Protein AF-A0A1I6ZPS0-F1 (afdb_monomer_lite)

Sequence (249 aa):
MMTLYLTFEALQTGRLQWVQQLPVSRHAANRVPTKLGIRPGEKITVREAVPGMIVVSGNDAAVVVAEELAGSEKAFARIMTARAHDLGMRRTVFRNASGLPDRQQLTTAREMALLGIALMRDFPDEYRLFRRRAMKFRGRSRYGHYRLLSSYAGVDGIKTGHTNWSGFDLVTSAKLENRCIVGVVMGAKFFDLGSAPAFAAFCPDAGYGSANASASTEAAESQVQSLRGERRVPIRPQPRSRRIGIGRQ

Organism: NCBI:txid999627

Foldseek 3Di:
DLLLVVLLVCCVVVVADQADWFAQAPVLQPDDDFAPNDDHRGTDGNVRLLLSCQFRLHSSSQQSSQCSVQVGQQRSQVVSQVVLVVLVQPFAGGRGRRPPDDPPGDGDQVSVLSVLVCCCVVPVPSLQSNLDQWDDDPNDIDGGPPCCSPFWAQKRDDDWDDDPVWHIWDWTWGDDPPDIDTDIDIRDNDPPLGPPLVVCVVCVVTDGDDDCPPVSNVVSVVVVVVVVPDDDDDDDDDDDDDDDDDDDD

pLDDT: mean 81.27, std 21.93, range [31.2, 98.88]

Radius of gyration: 20.76 Å; chains: 1; bounding box: 49×72×47 Å

Structure (mmCIF, N/CA/C/O backbone):
data_AF-A0A1I6ZPS0-F1
#
_entry.id   AF-A0A1I6ZPS0-F1
#
loop_
_atom_site.group_PDB
_atom_site.id
_atom_site.type_symbol
_atom_site.label_atom_id
_atom_site.label_alt_id
_atom_site.label_comp_id
_atom_site.label_asym_id
_atom_site.label_entity_id
_atom_site.label_seq_id
_atom_site.pdbx_PDB_ins_code
_atom_site.Cartn_x
_atom_site.Cartn_y
_atom_site.Cartn_z
_atom_site.occupancy
_atom_site.B_iso_or_equiv
_atom_site.auth_seq_id
_atom_site.auth_comp_id
_atom_site.auth_asym_id
_atom_site.auth_atom_id
_atom_site.pdbx_PDB_model_num
ATOM 1 N N . MET A 1 1 ? 1.418 -1.676 -2.180 1.00 96.69 1 MET A N 1
ATOM 2 C CA . MET A 1 1 ? 0.588 -1.822 -3.399 1.00 96.69 1 MET A CA 1
ATOM 3 C C . MET A 1 1 ? -0.559 -2.798 -3.185 1.00 96.69 1 MET A C 1
ATOM 5 O O . MET A 1 1 ? -1.689 -2.357 -3.298 1.00 96.69 1 MET A O 1
ATOM 9 N N . MET A 1 2 ? -0.313 -4.062 -2.813 1.00 98.69 2 MET A N 1
ATOM 10 C CA . MET A 1 2 ? -1.391 -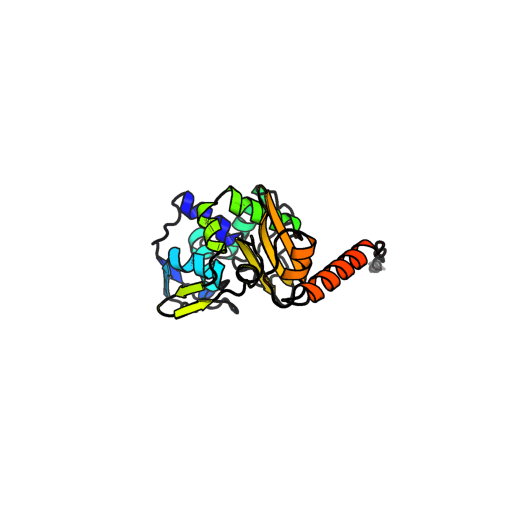5.060 -2.662 1.00 98.69 2 MET A CA 1
ATOM 11 C C . MET A 1 2 ? -2.461 -4.655 -1.632 1.00 98.69 2 MET A C 1
ATOM 13 O O . MET A 1 2 ? -3.647 -4.815 -1.883 1.00 98.69 2 MET A O 1
ATOM 17 N N . THR A 1 3 ? -2.071 -4.029 -0.519 1.00 98.75 3 THR A N 1
ATOM 18 C CA . THR A 1 3 ? -3.027 -3.476 0.459 1.00 98.75 3 THR A CA 1
ATOM 19 C C . THR A 1 3 ? -3.979 -2.463 -0.176 1.00 98.75 3 THR A C 1
ATOM 21 O O . THR A 1 3 ? -5.185 -2.556 0.017 1.00 98.75 3 THR A O 1
ATOM 24 N N . LEU A 1 4 ? -3.458 -1.543 -0.998 1.00 98.62 4 LEU A N 1
ATOM 25 C CA . LEU A 1 4 ? -4.272 -0.570 -1.734 1.00 98.62 4 LEU A CA 1
ATOM 26 C C . LEU A 1 4 ? -5.152 -1.251 -2.786 1.00 98.62 4 LEU A C 1
ATOM 28 O O . LEU A 1 4 ? -6.317 -0.899 -2.879 1.00 98.62 4 LEU A O 1
ATOM 32 N N . TYR A 1 5 ? -4.637 -2.259 -3.498 1.00 98.81 5 TYR A N 1
ATOM 33 C CA . TYR A 1 5 ? -5.424 -3.051 -4.450 1.00 98.81 5 TYR A CA 1
ATOM 34 C C . TYR A 1 5 ? -6.663 -3.659 -3.773 1.00 98.81 5 TYR A C 1
ATOM 36 O O . TYR A 1 5 ? -7.784 -3.439 -4.218 1.00 98.81 5 TYR A O 1
ATOM 44 N N . LEU A 1 6 ? -6.480 -4.354 -2.644 1.00 98.88 6 LEU A N 1
ATOM 45 C CA . LEU A 1 6 ? -7.593 -4.933 -1.881 1.00 98.88 6 LEU A CA 1
ATOM 46 C C . LEU A 1 6 ? -8.508 -3.867 -1.261 1.00 98.88 6 LEU A C 1
ATOM 48 O O . LEU A 1 6 ? -9.707 -4.091 -1.126 1.00 98.88 6 LEU A O 1
ATOM 52 N N . THR A 1 7 ? -7.963 -2.700 -0.903 1.00 98.81 7 THR A N 1
ATOM 53 C CA . THR A 1 7 ? -8.774 -1.571 -0.420 1.00 98.81 7 THR A CA 1
ATOM 54 C C . THR A 1 7 ? -9.694 -1.047 -1.520 1.00 98.81 7 THR A C 1
ATOM 56 O O . THR A 1 7 ? -10.870 -0.801 -1.267 1.00 98.81 7 THR A O 1
ATOM 59 N N . PHE A 1 8 ? -9.174 -0.882 -2.737 1.00 98.81 8 PHE A N 1
ATOM 60 C CA . PHE A 1 8 ? -9.945 -0.401 -3.883 1.00 98.81 8 PHE A CA 1
ATOM 61 C C . PHE A 1 8 ? -10.990 -1.423 -4.322 1.00 98.81 8 PHE A C 1
ATOM 63 O O . PHE A 1 8 ? -12.136 -1.052 -4.550 1.00 98.81 8 PHE A O 1
ATOM 70 N N . GLU A 1 9 ? -10.655 -2.714 -4.303 1.00 98.62 9 GLU A N 1
ATOM 71 C CA . GLU A 1 9 ? -11.632 -3.781 -4.528 1.00 98.62 9 GLU A CA 1
ATOM 72 C C . GLU A 1 9 ? -12.778 -3.735 -3.504 1.00 98.62 9 GLU A C 1
ATOM 74 O O . GLU A 1 9 ? -13.954 -3.842 -3.858 1.00 98.62 9 GLU A O 1
ATOM 79 N N . ALA A 1 10 ? -12.459 -3.537 -2.224 1.00 98.75 10 ALA A N 1
ATOM 80 C CA . ALA A 1 10 ? -13.468 -3.421 -1.177 1.00 98.75 10 ALA A CA 1
ATOM 81 C C . ALA A 1 10 ? -14.339 -2.161 -1.328 1.00 98.75 10 ALA A C 1
ATOM 83 O O . ALA A 1 10 ? -15.533 -2.218 -1.045 1.00 98.75 10 ALA A O 1
ATOM 84 N N . LEU A 1 11 ? -13.772 -1.046 -1.800 1.00 98.69 11 LEU A N 1
ATOM 85 C CA . LEU A 1 11 ? -14.523 0.174 -2.115 1.00 98.69 11 LEU A CA 1
ATOM 86 C C . LEU A 1 11 ? -15.461 -0.031 -3.312 1.00 98.69 11 LEU A C 1
ATOM 88 O O . LEU A 1 11 ? -16.635 0.322 -3.233 1.00 98.69 11 LEU A O 1
ATOM 92 N N . GLN A 1 12 ? -14.973 -0.645 -4.391 1.00 97.94 12 GLN A N 1
ATOM 93 C CA . GLN A 1 12 ? -15.754 -0.909 -5.602 1.00 97.94 12 GLN A CA 1
ATOM 94 C C . GLN A 1 12 ? -16.910 -1.887 -5.342 1.00 97.94 12 GLN A C 1
ATOM 96 O O . GLN A 1 12 ? -17.996 -1.732 -5.893 1.00 97.94 12 GLN A O 1
ATOM 101 N N . THR A 1 13 ? -16.693 -2.876 -4.472 1.00 97.69 13 THR A N 1
ATOM 102 C CA . THR A 1 13 ? -17.712 -3.868 -4.080 1.00 97.69 13 THR A CA 1
ATOM 103 C C . THR A 1 13 ? -18.612 -3.406 -2.928 1.00 97.69 13 THR A C 1
ATOM 105 O O . THR A 1 13 ? -19.473 -4.165 -2.488 1.00 97.69 13 THR A O 1
ATOM 108 N N . GLY A 1 14 ? -18.418 -2.188 -2.410 1.00 97.88 14 GLY A N 1
ATOM 109 C CA . GLY A 1 14 ? -19.218 -1.621 -1.320 1.00 97.88 14 GLY A CA 1
ATOM 110 C C . GLY A 1 14 ? -18.953 -2.212 0.071 1.00 97.88 14 GLY A C 1
ATOM 111 O O . GLY A 1 14 ? -19.647 -1.853 1.020 1.00 97.88 14 GLY A O 1
ATOM 112 N N . ARG A 1 15 ? -17.947 -3.086 0.227 1.00 98.12 15 ARG A N 1
ATOM 113 C CA . ARG A 1 15 ? -17.512 -3.619 1.535 1.00 98.12 15 ARG A CA 1
ATOM 114 C C . ARG A 1 15 ? -16.809 -2.570 2.396 1.00 98.12 15 ARG A C 1
ATOM 116 O O . ARG A 1 15 ? -16.781 -2.704 3.613 1.00 98.12 15 ARG A O 1
ATOM 123 N N . LEU A 1 16 ? -16.230 -1.551 1.762 1.00 98.38 16 LEU A N 1
ATOM 124 C CA . LEU A 1 16 ? -15.744 -0.341 2.413 1.00 98.38 16 LEU A CA 1
ATOM 125 C C . LEU A 1 16 ? -16.421 0.883 1.814 1.00 98.38 16 LEU A C 1
ATOM 127 O O . LEU A 1 16 ? -16.747 0.919 0.629 1.00 98.38 16 LEU A O 1
ATOM 131 N N . GLN A 1 17 ? -16.542 1.930 2.623 1.00 98.56 17 GLN A N 1
ATOM 132 C CA . GLN A 1 17 ? -16.959 3.249 2.158 1.00 98.56 17 GLN A CA 1
ATOM 133 C C . GLN A 1 17 ? -15.898 4.295 2.481 1.00 98.56 17 GLN A C 1
ATOM 135 O O . GLN A 1 17 ? -15.290 4.281 3.547 1.00 98.56 17 GLN A O 1
ATOM 140 N N . TRP A 1 18 ? -15.722 5.279 1.598 1.00 98.44 18 TRP A N 1
ATOM 141 C CA . TRP A 1 18 ? -14.740 6.352 1.793 1.00 98.44 18 TRP A CA 1
ATOM 142 C C . TRP A 1 18 ? -14.884 7.094 3.133 1.00 98.44 18 TRP A C 1
ATOM 144 O O . TRP A 1 18 ? -13.886 7.524 3.709 1.00 98.44 18 TRP A O 1
ATOM 154 N N . VAL A 1 19 ? -16.116 7.267 3.617 1.00 98.38 19 VAL A N 1
ATOM 155 C CA . VAL A 1 19 ? -16.431 7.986 4.867 1.00 98.38 19 VAL A CA 1
ATOM 156 C C . VAL A 1 19 ? -16.433 7.088 6.106 1.00 98.38 19 VAL A C 1
ATOM 158 O O . VAL A 1 19 ? -16.514 7.599 7.221 1.00 98.38 19 VAL A O 1
ATOM 161 N N . GLN A 1 20 ? -16.325 5.769 5.928 1.00 98.50 20 GLN A N 1
ATOM 162 C CA . GLN A 1 20 ? -16.325 4.806 7.023 1.00 98.50 20 GLN A CA 1
ATOM 163 C C . GLN A 1 20 ? -15.152 5.076 7.961 1.00 98.50 20 GLN A C 1
ATOM 165 O O . GLN A 1 20 ? -14.016 5.249 7.513 1.00 98.50 20 GLN A O 1
ATOM 170 N N . GLN A 1 21 ? -15.446 5.123 9.259 1.00 98.38 21 GLN A N 1
ATOM 171 C CA . GLN A 1 21 ? -14.460 5.339 10.308 1.00 98.38 21 GLN A CA 1
ATOM 172 C C . GLN A 1 21 ? -13.940 4.002 10.828 1.00 98.38 21 GLN A C 1
ATOM 174 O O . GLN A 1 21 ? -14.699 3.223 11.401 1.00 98.38 21 GLN A O 1
ATOM 179 N N . LEU A 1 22 ? -12.641 3.778 10.672 1.00 98.56 22 LEU A N 1
ATOM 180 C CA . LEU A 1 22 ? -11.957 2.554 11.059 1.00 98.56 22 LEU A CA 1
ATOM 181 C C . LEU A 1 22 ? -11.297 2.730 12.433 1.00 98.56 22 LEU A C 1
ATOM 183 O O . LEU A 1 22 ? -10.561 3.711 12.615 1.00 98.56 22 LEU A O 1
ATOM 187 N N . PRO A 1 23 ? -11.544 1.836 13.405 1.00 98.19 23 PRO A N 1
ATOM 188 C CA . PRO A 1 23 ? -10.913 1.908 14.716 1.00 98.19 23 PRO A CA 1
ATOM 189 C C . PRO A 1 23 ? -9.417 1.593 14.623 1.00 98.19 23 PRO A C 1
ATOM 191 O O . PRO A 1 23 ? -8.999 0.665 13.936 1.00 98.19 23 PRO A O 1
ATOM 194 N N . VAL A 1 24 ? -8.595 2.348 15.352 1.00 98.50 24 VAL A N 1
ATOM 195 C CA . VAL A 1 24 ? -7.147 2.124 15.394 1.00 98.50 24 VAL A CA 1
ATOM 196 C C . VAL A 1 24 ? -6.781 1.261 16.592 1.00 98.50 24 VAL A C 1
ATOM 198 O O . VAL A 1 24 ? -6.920 1.670 17.749 1.00 98.50 24 VAL A O 1
ATOM 201 N N . SER A 1 25 ? -6.275 0.061 16.320 1.00 98.50 25 SER A N 1
ATOM 202 C CA . SER A 1 25 ? -5.775 -0.846 17.350 1.00 98.50 25 SER A CA 1
ATOM 203 C C . SER A 1 25 ? -4.413 -0.398 17.904 1.00 98.50 25 SER A C 1
ATOM 205 O O . SER A 1 25 ? -3.672 0.382 17.294 1.00 98.50 25 SER A O 1
ATOM 207 N N . ARG A 1 26 ? -4.027 -0.944 19.069 1.00 97.88 26 ARG A N 1
ATOM 208 C CA . ARG A 1 26 ? -2.653 -0.788 19.589 1.00 97.88 26 ARG A CA 1
ATOM 209 C C . ARG A 1 26 ? -1.619 -1.371 18.628 1.00 97.88 26 ARG A C 1
ATOM 211 O O . ARG A 1 26 ? -0.528 -0.823 18.498 1.00 97.88 26 ARG A O 1
ATOM 218 N N . HIS A 1 27 ? -1.969 -2.471 17.966 1.00 97.88 27 HIS A N 1
ATOM 219 C CA . HIS A 1 27 ? -1.113 -3.145 16.999 1.00 97.88 27 HIS A CA 1
ATOM 220 C C . HIS A 1 27 ? -0.785 -2.229 15.822 1.00 97.88 27 HIS A C 1
ATOM 222 O O . HIS A 1 27 ? 0.393 -1.994 15.555 1.00 97.88 27 HIS A O 1
ATOM 228 N N . ALA A 1 28 ? -1.802 -1.625 15.203 1.00 97.94 28 ALA A N 1
ATOM 229 C CA . ALA A 1 28 ? -1.638 -0.688 14.097 1.00 97.94 28 ALA A CA 1
ATOM 230 C C . ALA A 1 28 ? -0.808 0.547 14.483 1.00 97.94 28 ALA A C 1
ATOM 232 O O . ALA A 1 28 ? 0.162 0.883 13.803 1.00 97.94 28 ALA A O 1
ATOM 233 N N . ALA A 1 29 ? -1.121 1.192 15.612 1.00 97.38 29 ALA A N 1
ATOM 234 C CA . ALA A 1 29 ? -0.431 2.409 16.058 1.00 97.38 29 ALA A CA 1
ATOM 235 C C . ALA A 1 29 ? 1.084 2.218 16.315 1.00 97.38 29 ALA A C 1
ATOM 237 O O . ALA A 1 29 ? 1.878 3.169 16.222 1.00 97.38 29 ALA A O 1
ATOM 238 N N . ASN A 1 30 ? 1.494 0.981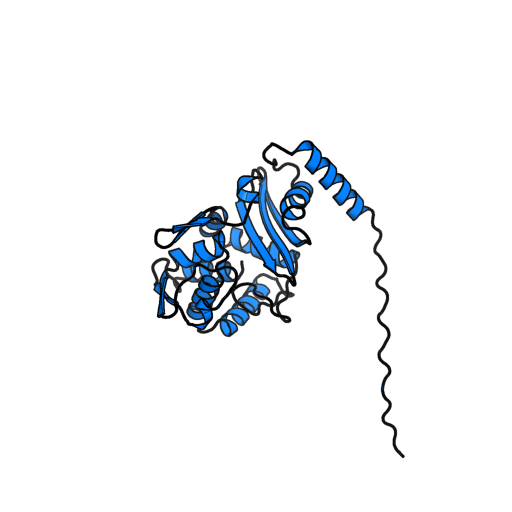 16.617 1.00 95.94 30 ASN A N 1
ATOM 239 C CA . ASN A 1 30 ? 2.878 0.599 16.899 1.00 95.94 30 ASN A CA 1
ATOM 240 C C . ASN A 1 30 ? 3.696 0.250 15.642 1.00 95.94 30 ASN A C 1
ATOM 242 O O . ASN A 1 30 ? 4.876 -0.088 15.748 1.00 95.94 30 ASN A O 1
ATOM 246 N N . ARG A 1 31 ? 3.119 0.351 14.439 1.00 94.88 31 ARG A N 1
ATOM 247 C CA . ARG A 1 31 ? 3.811 0.047 13.179 1.00 94.88 31 ARG A CA 1
ATOM 248 C C . ARG A 1 31 ? 4.683 1.219 12.724 1.00 94.88 31 ARG A C 1
ATOM 250 O O . ARG A 1 31 ? 4.226 2.170 12.099 1.00 94.88 31 ARG A O 1
ATOM 257 N N . VAL A 1 32 ? 5.963 1.143 13.071 1.00 89.94 32 VAL A N 1
ATOM 258 C CA . VAL A 1 32 ? 7.050 2.073 12.700 1.00 89.94 32 VAL A CA 1
ATOM 259 C C . VAL A 1 32 ? 7.802 1.562 11.458 1.00 89.94 32 VAL A C 1
ATOM 261 O O . VAL A 1 32 ? 7.643 0.386 11.140 1.00 89.94 32 VAL A O 1
ATOM 264 N N . PRO A 1 33 ? 8.606 2.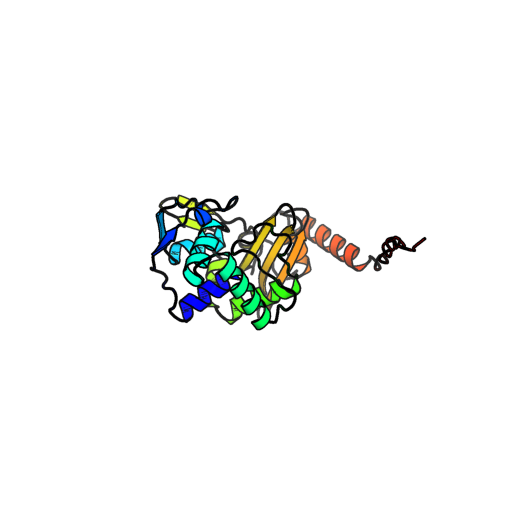369 10.732 1.00 88.88 33 PRO A N 1
ATOM 265 C CA . PRO A 1 33 ? 8.951 3.776 10.979 1.00 88.88 33 PRO A CA 1
ATOM 266 C C . PRO A 1 33 ? 8.025 4.803 10.313 1.00 88.88 33 PRO A C 1
ATOM 268 O O . PRO A 1 33 ? 7.810 5.869 10.886 1.00 88.88 33 PRO A O 1
ATOM 271 N N . THR A 1 34 ? 7.448 4.512 9.145 1.00 90.62 34 THR A N 1
ATOM 272 C CA . THR A 1 34 ? 6.590 5.458 8.415 1.00 90.62 34 THR A CA 1
ATOM 273 C C . THR A 1 34 ? 5.137 5.308 8.847 1.00 90.62 34 THR A C 1
ATOM 275 O O . THR A 1 34 ? 4.552 4.239 8.700 1.00 90.62 34 THR A O 1
ATOM 278 N N . LYS A 1 35 ? 4.539 6.367 9.402 1.00 92.56 35 LYS A N 1
ATOM 279 C CA . LYS A 1 35 ? 3.171 6.331 9.940 1.00 92.56 35 LYS A CA 1
ATOM 280 C C . LYS A 1 35 ? 2.495 7.703 9.942 1.00 92.56 35 LYS A C 1
ATOM 282 O O . LYS A 1 35 ? 3.175 8.730 9.914 1.00 92.56 35 LYS A O 1
ATOM 287 N N . LEU A 1 36 ? 1.163 7.729 10.002 1.00 94.50 36 LEU A N 1
ATOM 288 C CA . LEU A 1 36 ? 0.379 8.956 10.193 1.00 94.50 36 LEU A CA 1
ATOM 289 C C . LEU A 1 36 ? 0.424 9.457 11.646 1.00 94.50 36 LEU A C 1
ATOM 291 O O . LEU A 1 36 ? 0.294 10.663 11.882 1.00 94.50 36 LEU A O 1
ATOM 295 N N . GLY A 1 37 ? 0.672 8.550 12.597 1.00 94.56 37 GLY A N 1
ATOM 296 C CA . GLY A 1 37 ? 0.784 8.849 14.025 1.00 94.56 37 GLY A CA 1
ATOM 297 C C . GLY A 1 37 ? -0.563 8.826 14.745 1.00 94.56 37 GLY A C 1
ATOM 298 O O . GLY A 1 37 ? -0.773 9.617 15.662 1.00 94.56 37 GLY A O 1
ATOM 299 N N . ILE A 1 38 ? -1.471 7.954 14.304 1.00 94.88 38 ILE A N 1
ATOM 300 C CA . ILE A 1 38 ? -2.818 7.812 14.867 1.00 94.88 38 ILE A CA 1
ATOM 301 C C . ILE A 1 38 ? -2.724 7.042 16.189 1.00 94.88 38 ILE A C 1
ATOM 303 O O . ILE A 1 38 ? -1.981 6.059 16.282 1.00 94.88 38 ILE A O 1
ATOM 307 N N . ARG A 1 39 ? -3.432 7.490 17.229 1.00 96.19 39 ARG A N 1
ATOM 308 C CA . ARG A 1 39 ? -3.342 6.866 18.559 1.00 96.19 39 ARG A CA 1
ATOM 309 C C . ARG A 1 39 ? -4.292 5.668 18.676 1.00 96.19 39 ARG A C 1
ATOM 311 O O . ARG A 1 39 ? -5.352 5.679 18.052 1.00 96.19 39 ARG A O 1
ATOM 318 N N . PRO A 1 40 ? -3.966 4.656 19.501 1.00 97.25 40 PRO A N 1
ATOM 319 C CA . PRO A 1 40 ? -4.904 3.579 19.803 1.00 97.25 40 PRO A CA 1
ATOM 320 C C . PRO A 1 40 ? -6.232 4.125 20.342 1.00 97.25 40 PRO A C 1
ATOM 322 O O . PRO A 1 40 ? -6.228 5.031 21.174 1.00 97.25 40 PRO A O 1
ATOM 325 N N . GLY A 1 41 ? -7.352 3.564 19.888 1.00 96.00 41 GLY A N 1
ATOM 326 C CA . GLY A 1 41 ? -8.704 3.987 20.273 1.00 96.00 41 GLY A CA 1
ATOM 327 C C . GLY A 1 41 ? -9.253 5.175 19.476 1.00 96.00 41 GLY A C 1
ATOM 328 O O . GLY A 1 41 ? -10.459 5.411 19.498 1.00 96.00 41 GLY A O 1
ATOM 329 N N . GLU A 1 42 ? -8.414 5.893 18.725 1.00 97.50 42 GLU A N 1
ATOM 330 C CA . GLU A 1 42 ? -8.902 6.852 17.736 1.00 97.50 42 GLU A CA 1
ATOM 331 C C . GLU A 1 42 ? -9.494 6.130 16.519 1.00 97.50 42 GLU A C 1
ATOM 333 O O . GLU A 1 42 ? -9.358 4.916 16.348 1.00 97.50 42 GLU A O 1
ATOM 338 N N . LYS A 1 43 ? -10.130 6.906 15.640 1.00 98.06 43 LYS A N 1
ATOM 339 C CA . LYS A 1 43 ? -10.608 6.435 14.343 1.00 98.06 43 LYS A CA 1
ATOM 340 C C . LYS A 1 43 ? -9.960 7.211 13.203 1.00 98.06 43 LYS A C 1
ATOM 342 O O . LYS A 1 43 ? -9.627 8.391 13.351 1.00 98.06 43 LYS A O 1
ATOM 347 N N . ILE A 1 44 ? -9.813 6.553 12.063 1.00 98.25 44 ILE A N 1
ATOM 348 C CA . ILE A 1 44 ? -9.395 7.161 10.798 1.00 98.25 44 ILE A CA 1
ATOM 349 C C . ILE A 1 44 ? -10.386 6.778 9.706 1.00 98.25 44 ILE A C 1
ATOM 351 O O . ILE A 1 44 ? -10.847 5.642 9.655 1.00 98.25 44 ILE A O 1
ATOM 355 N N . THR A 1 45 ? -10.738 7.711 8.829 1.00 98.56 45 THR A N 1
ATOM 356 C CA . THR A 1 45 ? -11.601 7.390 7.686 1.00 98.56 45 THR A CA 1
ATOM 357 C C . THR A 1 45 ? -10.827 6.678 6.578 1.00 98.56 45 THR A C 1
ATOM 359 O O . THR A 1 45 ? -9.629 6.911 6.404 1.00 98.56 45 THR A O 1
ATOM 362 N N . VAL A 1 46 ? -11.498 5.875 5.746 1.00 98.62 46 VAL A N 1
ATOM 363 C CA . VAL A 1 46 ? -10.862 5.287 4.546 1.00 98.62 46 VAL A CA 1
ATOM 364 C C . VAL A 1 46 ? -10.279 6.383 3.634 1.00 98.62 46 VAL A C 1
ATOM 366 O O . VAL A 1 46 ? -9.177 6.241 3.096 1.00 98.62 46 VAL A O 1
ATOM 369 N N . ARG A 1 47 ? -10.966 7.531 3.534 1.00 98.00 47 ARG A N 1
ATOM 370 C CA . ARG A 1 47 ? -10.528 8.734 2.801 1.00 98.00 47 ARG A CA 1
ATOM 371 C C . ARG A 1 47 ? -9.241 9.361 3.341 1.00 98.00 47 ARG A C 1
ATOM 373 O O . ARG A 1 47 ? -8.530 10.008 2.574 1.00 98.00 47 ARG A O 1
ATOM 380 N N . GLU A 1 48 ? -8.920 9.171 4.616 1.00 98.00 48 GLU A N 1
ATOM 381 C CA . GLU A 1 48 ? -7.636 9.568 5.204 1.00 98.00 48 GLU A CA 1
ATOM 382 C C . GLU A 1 48 ? -6.583 8.457 5.073 1.00 98.00 48 GLU A C 1
ATOM 384 O O . GLU A 1 48 ? -5.425 8.740 4.754 1.00 98.00 48 GLU A O 1
ATOM 389 N N . ALA A 1 49 ? -6.981 7.197 5.273 1.00 98.31 49 ALA A N 1
ATOM 390 C CA . ALA A 1 49 ? -6.085 6.044 5.265 1.00 98.31 49 ALA A CA 1
ATOM 391 C C . ALA A 1 49 ? -5.453 5.797 3.885 1.00 98.31 49 ALA A C 1
ATOM 393 O O . ALA A 1 49 ? -4.242 5.595 3.793 1.00 98.31 49 ALA A O 1
ATOM 394 N N . VAL A 1 50 ? -6.239 5.868 2.804 1.00 98.38 50 VAL A N 1
ATOM 395 C CA . VAL A 1 50 ? -5.750 5.621 1.436 1.00 98.38 50 VAL A CA 1
ATOM 396 C C . VAL A 1 50 ? -4.654 6.617 1.027 1.00 98.38 50 VAL A C 1
ATOM 398 O O . VAL A 1 50 ? -3.553 6.170 0.693 1.00 98.38 50 VAL A O 1
ATOM 401 N N . PRO A 1 51 ? -4.856 7.951 1.096 1.00 96.75 51 PRO A N 1
ATOM 402 C CA . PRO A 1 51 ? -3.771 8.891 0.838 1.00 96.75 51 PRO A CA 1
ATOM 403 C C . PRO A 1 51 ? -2.604 8.734 1.820 1.00 96.75 51 PRO A C 1
ATOM 405 O O . PRO A 1 51 ? -1.464 8.940 1.418 1.00 96.75 51 PRO A O 1
ATOM 408 N N . GLY A 1 52 ? -2.852 8.321 3.068 1.00 97.12 52 GLY A N 1
ATOM 409 C CA . GLY A 1 52 ? -1.798 8.003 4.037 1.00 97.12 52 GLY A CA 1
ATOM 410 C C . GLY A 1 52 ? -0.873 6.876 3.578 1.00 97.12 52 GLY A C 1
ATOM 411 O O . GLY A 1 52 ? 0.351 7.012 3.613 1.00 97.12 52 GLY A O 1
ATOM 412 N N . MET A 1 53 ? -1.445 5.780 3.081 1.00 97.44 53 MET A N 1
ATOM 413 C CA . MET A 1 53 ? -0.682 4.668 2.506 1.00 97.44 53 MET A CA 1
ATOM 414 C C . MET A 1 53 ? 0.047 5.064 1.214 1.00 97.44 53 MET A C 1
ATOM 416 O O . MET A 1 53 ? 1.157 4.594 0.963 1.00 97.44 53 MET A O 1
ATOM 420 N N . ILE A 1 54 ? -0.552 5.931 0.395 1.00 95.81 54 ILE A N 1
ATOM 421 C CA . ILE A 1 54 ? 0.034 6.367 -0.879 1.00 95.81 54 ILE A CA 1
ATOM 422 C C . ILE A 1 54 ? 1.187 7.349 -0.655 1.00 95.81 54 ILE A C 1
ATOM 424 O O . ILE A 1 54 ? 2.309 7.093 -1.090 1.00 95.81 54 ILE A O 1
ATOM 428 N N . VAL A 1 55 ? 0.917 8.461 0.031 1.00 93.81 55 VAL A N 1
ATOM 429 C CA . VAL A 1 55 ? 1.824 9.611 0.121 1.00 93.81 55 VAL A CA 1
ATOM 430 C C . VAL A 1 55 ? 2.959 9.320 1.092 1.00 93.81 55 VAL A C 1
ATOM 432 O O . VAL A 1 55 ? 4.124 9.385 0.711 1.00 93.81 55 VAL A O 1
ATOM 435 N N . VAL A 1 56 ? 2.638 8.964 2.338 1.00 92.38 56 VAL A N 1
ATOM 436 C CA . VAL A 1 56 ? 3.651 8.783 3.395 1.00 92.38 56 VAL A CA 1
ATOM 437 C C . VAL A 1 56 ? 4.002 7.327 3.666 1.00 92.38 56 VAL A C 1
ATOM 439 O O . VAL A 1 56 ? 4.817 7.056 4.541 1.00 92.38 56 VAL A O 1
ATOM 442 N N . SER A 1 57 ? 3.414 6.376 2.932 1.00 94.50 57 SER A N 1
ATOM 443 C CA . SER A 1 57 ? 3.612 4.945 3.190 1.00 94.50 57 SER A CA 1
ATOM 444 C C . SER A 1 57 ? 3.252 4.562 4.631 1.00 94.50 57 SER A C 1
ATOM 446 O O . SER A 1 57 ? 3.998 3.841 5.289 1.00 94.50 57 SER A O 1
ATOM 448 N N . GLY A 1 58 ? 2.145 5.113 5.145 1.00 96.31 58 GLY A N 1
ATOM 449 C CA . GLY A 1 58 ? 1.739 4.940 6.538 1.00 96.31 58 GLY A CA 1
ATOM 450 C C . GLY A 1 58 ? 1.452 3.478 6.883 1.00 96.31 58 GLY A C 1
ATOM 451 O O . GLY A 1 58 ? 0.450 2.918 6.436 1.00 96.31 58 GLY A O 1
ATOM 452 N N . ASN A 1 59 ? 2.322 2.871 7.690 1.00 97.56 59 ASN A N 1
ATOM 453 C CA . ASN A 1 59 ? 2.208 1.481 8.123 1.00 97.56 59 ASN A CA 1
ATOM 454 C C . ASN A 1 59 ? 1.035 1.293 9.091 1.00 97.56 59 ASN A C 1
ATOM 456 O O . ASN A 1 59 ? 0.364 0.267 9.039 1.00 97.56 59 ASN A O 1
ATOM 460 N N . ASP A 1 60 ? 0.760 2.293 9.933 1.00 97.75 60 ASP A N 1
ATOM 461 C CA . ASP A 1 60 ? -0.417 2.318 10.805 1.00 97.75 60 ASP A CA 1
ATOM 462 C C . ASP A 1 60 ? -1.711 2.255 9.987 1.00 97.75 60 ASP A C 1
ATOM 464 O O . ASP A 1 60 ? -2.525 1.364 10.205 1.00 97.75 60 ASP A O 1
ATOM 468 N N . ALA A 1 61 ? -1.858 3.115 8.976 1.00 98.31 61 ALA A N 1
ATOM 469 C CA . ALA A 1 61 ? -3.012 3.102 8.077 1.00 98.31 61 ALA A CA 1
ATOM 470 C C . ALA A 1 61 ? -3.176 1.760 7.339 1.00 98.31 61 ALA A C 1
ATOM 472 O O . ALA A 1 61 ? -4.294 1.262 7.219 1.00 98.31 61 ALA A O 1
ATOM 473 N N . ALA A 1 62 ? -2.074 1.156 6.881 1.00 98.56 62 ALA A N 1
ATOM 474 C CA . ALA A 1 62 ? -2.109 -0.146 6.216 1.00 98.56 62 ALA A CA 1
ATOM 475 C C . ALA A 1 62 ? -2.631 -1.260 7.132 1.00 98.56 62 ALA A C 1
ATOM 477 O O . ALA A 1 62 ? -3.427 -2.091 6.698 1.00 98.56 62 ALA A O 1
ATOM 478 N N . VAL A 1 63 ? -2.212 -1.264 8.399 1.00 98.62 63 VAL A N 1
ATOM 479 C CA . VAL A 1 63 ? -2.672 -2.260 9.372 1.00 98.62 63 VAL A CA 1
ATOM 480 C C . VAL A 1 63 ? -4.111 -2.014 9.806 1.00 98.62 63 VAL A C 1
ATOM 482 O O . VAL A 1 63 ? -4.856 -2.981 9.894 1.00 98.62 63 VAL A O 1
ATOM 485 N N . VAL A 1 64 ? -4.537 -0.759 9.978 1.00 98.75 64 VAL A N 1
ATOM 486 C CA . VAL A 1 64 ? -5.950 -0.439 10.257 1.00 98.75 64 VAL A CA 1
ATOM 487 C C . VAL A 1 64 ? -6.865 -1.004 9.167 1.00 98.75 64 VAL A C 1
ATOM 489 O O . VAL A 1 64 ? -7.838 -1.688 9.467 1.00 98.75 64 VAL A O 1
ATOM 492 N N . VAL A 1 65 ? -6.535 -0.772 7.893 1.00 98.75 65 VAL A N 1
ATOM 493 C CA . VAL A 1 65 ? -7.336 -1.295 6.774 1.00 98.75 65 VAL A CA 1
ATOM 494 C C . VAL A 1 65 ? -7.302 -2.825 6.717 1.00 98.75 65 VAL A C 1
ATOM 496 O O . VAL A 1 65 ? -8.314 -3.458 6.426 1.00 98.75 65 VAL A O 1
ATOM 499 N N . ALA A 1 66 ? -6.156 -3.434 7.019 1.00 98.75 66 ALA A N 1
ATOM 500 C CA . ALA A 1 66 ? -6.024 -4.885 7.064 1.00 98.75 66 ALA A CA 1
ATOM 501 C C . ALA A 1 66 ? -6.876 -5.529 8.170 1.00 98.75 66 ALA A C 1
ATOM 503 O O . ALA A 1 66 ? -7.497 -6.570 7.952 1.00 98.75 66 ALA A O 1
ATOM 504 N N . GLU A 1 67 ? -6.900 -4.916 9.353 1.00 98.75 67 GLU A N 1
ATOM 505 C CA . GLU A 1 67 ? -7.717 -5.356 10.483 1.00 98.75 67 GLU A CA 1
ATOM 506 C C . GLU A 1 67 ? -9.208 -5.200 10.186 1.00 98.75 67 GLU A C 1
ATOM 508 O O . GLU A 1 67 ? -9.962 -6.124 10.468 1.00 98.75 67 GLU A O 1
ATOM 513 N N . GLU A 1 68 ? -9.623 -4.112 9.535 1.00 98.62 68 GLU A N 1
ATOM 514 C CA . GLU A 1 68 ? -11.014 -3.937 9.103 1.00 98.62 68 GLU A CA 1
ATOM 515 C C . GLU A 1 68 ? -11.445 -5.023 8.104 1.00 98.62 68 GLU A C 1
ATOM 517 O O . GLU A 1 68 ? -12.490 -5.649 8.257 1.00 98.62 68 GLU A O 1
ATOM 522 N N . LEU A 1 69 ? -10.628 -5.278 7.078 1.00 98.56 69 LEU A N 1
ATOM 523 C CA . LEU A 1 69 ? -11.003 -6.168 5.975 1.00 98.56 69 LEU A CA 1
ATOM 524 C C . LEU A 1 69 ? -10.915 -7.661 6.310 1.00 98.56 69 LEU A C 1
ATOM 526 O O . LEU A 1 69 ? -11.503 -8.477 5.600 1.00 98.56 69 LEU A O 1
ATOM 530 N N . ALA A 1 70 ? -10.147 -8.044 7.332 1.00 98.50 70 ALA A N 1
ATOM 531 C CA . ALA A 1 70 ? -9.863 -9.453 7.616 1.00 98.50 70 ALA A CA 1
ATOM 532 C C . ALA A 1 70 ? -9.860 -9.818 9.108 1.00 98.50 70 ALA A C 1
ATOM 534 O O . ALA A 1 70 ? -9.458 -10.928 9.467 1.00 98.50 70 ALA A O 1
ATOM 535 N N . GLY A 1 71 ? -10.213 -8.885 9.993 1.00 98.19 71 GLY A N 1
ATOM 536 C CA . GLY A 1 71 ? -10.167 -9.036 11.451 1.00 98.19 71 GLY A CA 1
ATOM 537 C C . GLY A 1 71 ? -8.756 -9.043 12.057 1.00 98.19 71 GLY A C 1
ATOM 538 O O . GLY A 1 71 ? -8.598 -8.832 13.254 1.00 98.19 71 GLY A O 1
ATOM 539 N N . SER A 1 72 ? -7.707 -9.294 11.264 1.00 98.50 72 SER A N 1
ATOM 540 C CA . SER A 1 72 ? -6.308 -9.223 11.704 1.00 98.50 72 SER A CA 1
ATOM 541 C C . SER A 1 72 ? -5.344 -9.042 10.532 1.00 98.50 72 SER A C 1
ATOM 543 O O . SER A 1 72 ? -5.574 -9.558 9.436 1.00 98.50 72 SER A O 1
ATOM 545 N N . GLU A 1 73 ? -4.189 -8.418 10.783 1.00 98.44 73 GLU A N 1
ATOM 546 C CA . GLU A 1 73 ? -3.124 -8.264 9.778 1.00 98.44 73 GLU A CA 1
ATOM 547 C C . GLU A 1 73 ? -2.645 -9.615 9.211 1.00 98.44 73 GLU A C 1
ATOM 549 O O . GLU A 1 73 ? -2.399 -9.746 8.012 1.00 98.44 73 GLU A O 1
ATOM 554 N N . LYS A 1 74 ? -2.558 -10.655 10.051 1.00 98.25 74 LYS A N 1
ATOM 555 C CA . LYS A 1 74 ? -2.132 -11.999 9.624 1.00 98.25 74 LYS A CA 1
ATOM 556 C C . LYS A 1 74 ? -3.164 -12.672 8.716 1.00 98.25 74 LYS A C 1
ATOM 558 O O . LYS A 1 74 ? -2.793 -13.375 7.776 1.00 98.25 74 LYS A O 1
ATOM 563 N N . ALA A 1 75 ? -4.458 -12.504 8.996 1.00 98.75 75 ALA A N 1
ATOM 564 C CA . ALA A 1 75 ? -5.509 -12.984 8.102 1.00 98.75 75 ALA A CA 1
ATOM 565 C C . ALA A 1 75 ? -5.482 -12.216 6.777 1.00 98.75 75 ALA A C 1
ATOM 567 O O . ALA A 1 75 ? -5.498 -12.840 5.717 1.00 98.75 75 ALA A O 1
ATOM 568 N N . PHE A 1 76 ? -5.310 -10.896 6.837 1.00 98.88 76 PHE A N 1
ATOM 569 C CA . PHE A 1 76 ? -5.185 -10.059 5.653 1.00 98.88 76 PHE A CA 1
ATOM 570 C C . PHE A 1 76 ? -3.996 -10.462 4.773 1.00 98.88 76 PHE A C 1
ATOM 572 O O . PHE A 1 76 ? -4.156 -10.606 3.569 1.00 98.88 76 PHE A O 1
ATOM 579 N N . ALA A 1 77 ? -2.829 -10.759 5.349 1.00 98.75 77 ALA A N 1
ATOM 580 C CA . ALA A 1 77 ? -1.659 -11.217 4.594 1.00 98.75 77 ALA A CA 1
ATOM 581 C C . ALA A 1 77 ? -1.903 -12.523 3.805 1.00 98.75 77 ALA A C 1
ATOM 583 O O . ALA A 1 77 ? -1.377 -12.702 2.701 1.00 98.75 77 ALA A O 1
ATOM 584 N N . ARG A 1 78 ? -2.745 -13.427 4.331 1.00 98.69 78 ARG A N 1
ATOM 585 C CA . ARG A 1 78 ? -3.183 -14.626 3.595 1.00 98.69 78 ARG A CA 1
ATOM 586 C C . ARG A 1 78 ? -4.062 -14.252 2.403 1.00 98.69 78 ARG A C 1
ATOM 588 O O . ARG A 1 78 ? -3.829 -14.768 1.315 1.00 98.69 78 ARG A O 1
ATOM 595 N N . ILE A 1 79 ? -4.996 -13.318 2.587 1.00 98.81 79 ILE A N 1
ATOM 596 C CA . ILE A 1 79 ? -5.843 -12.786 1.506 1.00 98.81 79 ILE A CA 1
ATOM 597 C C . ILE A 1 79 ? -4.988 -12.083 0.445 1.00 98.81 79 ILE A C 1
ATOM 599 O O . ILE A 1 79 ? -5.164 -12.333 -0.741 1.00 98.81 79 ILE A O 1
ATOM 603 N N . MET A 1 80 ? -4.009 -11.269 0.854 1.00 98.88 80 MET A N 1
ATOM 604 C CA . MET A 1 80 ? -3.051 -10.627 -0.052 1.00 98.88 80 MET A CA 1
ATOM 605 C C . MET A 1 80 ? -2.303 -11.650 -0.905 1.00 98.88 80 MET A C 1
ATOM 607 O O . MET A 1 80 ? -2.126 -11.436 -2.099 1.00 98.88 80 MET A O 1
ATOM 611 N N . THR A 1 81 ? -1.854 -12.752 -0.301 1.00 98.81 81 THR A N 1
ATOM 612 C CA . THR A 1 81 ? -1.127 -13.810 -1.015 1.00 98.81 81 THR A CA 1
ATOM 613 C C . THR A 1 81 ? -2.040 -14.563 -1.979 1.00 98.81 81 THR A C 1
ATOM 615 O O . THR A 1 81 ? -1.663 -14.755 -3.130 1.00 98.81 81 THR A O 1
ATOM 618 N N . ALA A 1 82 ? -3.254 -14.925 -1.552 1.00 98.81 82 ALA A N 1
ATOM 619 C CA . ALA A 1 82 ? -4.237 -15.560 -2.429 1.00 98.81 82 ALA A CA 1
ATOM 620 C C . ALA A 1 82 ? -4.559 -14.661 -3.633 1.00 98.81 82 ALA A C 1
ATOM 622 O O . ALA A 1 82 ? -4.405 -15.079 -4.778 1.00 98.81 82 ALA A O 1
ATOM 623 N N . ARG A 1 83 ? -4.853 -13.378 -3.381 1.00 98.75 83 ARG A N 1
ATOM 624 C CA . ARG A 1 83 ? -5.123 -12.408 -4.444 1.00 98.75 83 ARG A CA 1
ATOM 625 C C . ARG A 1 83 ? -3.928 -12.208 -5.375 1.00 98.75 83 ARG A C 1
ATOM 627 O O . ARG A 1 83 ? -4.108 -12.043 -6.575 1.00 98.75 83 ARG A O 1
ATOM 634 N N . ALA A 1 84 ? -2.702 -12.222 -4.850 1.00 98.69 84 ALA A N 1
ATOM 635 C CA . ALA A 1 84 ? -1.500 -12.176 -5.679 1.00 98.69 84 ALA A CA 1
ATOM 636 C C . ALA A 1 84 ? -1.472 -13.349 -6.669 1.00 98.69 84 ALA A C 1
ATOM 638 O O . ALA A 1 84 ? -1.189 -13.158 -7.851 1.00 98.69 84 ALA A O 1
ATOM 639 N N . HIS A 1 85 ? -1.801 -14.557 -6.210 1.00 98.69 85 HIS A N 1
ATOM 640 C CA . HIS A 1 85 ? -1.817 -15.750 -7.057 1.00 98.69 85 HIS A CA 1
ATOM 641 C C . HIS A 1 85 ? -2.912 -15.678 -8.123 1.00 98.69 85 HIS A C 1
ATOM 643 O O . HIS A 1 85 ? -2.629 -16.028 -9.270 1.00 98.69 85 HIS A O 1
ATOM 649 N N . ASP A 1 86 ? -4.083 -15.129 -7.789 1.00 98.50 86 ASP A N 1
ATOM 650 C CA . ASP A 1 86 ? -5.165 -14.859 -8.751 1.00 98.50 86 ASP A CA 1
ATOM 651 C C . ASP A 1 86 ? -4.728 -13.874 -9.849 1.00 98.50 86 ASP A C 1
ATOM 653 O O . ASP A 1 86 ? -5.097 -14.015 -11.013 1.00 98.50 86 ASP A O 1
ATOM 657 N N . LEU A 1 87 ? -3.867 -12.909 -9.507 1.00 98.25 87 LEU A N 1
ATOM 658 C CA . LEU A 1 87 ? -3.249 -11.971 -10.455 1.00 98.25 87 LEU A CA 1
ATOM 659 C C . LEU A 1 87 ? -2.048 -12.566 -11.218 1.00 98.25 87 LEU A C 1
ATOM 661 O O . LEU A 1 87 ? -1.356 -11.857 -11.950 1.00 98.25 87 LEU A O 1
ATOM 665 N N . GLY A 1 88 ? -1.768 -13.861 -11.049 1.00 98.38 88 GLY A N 1
ATOM 666 C CA . GLY A 1 88 ? -0.661 -14.558 -11.707 1.00 98.38 88 GLY A CA 1
ATOM 667 C C . GLY A 1 88 ? 0.699 -14.396 -11.019 1.00 98.38 88 GLY A C 1
ATOM 668 O O . GLY A 1 88 ? 1.714 -14.838 -11.563 1.00 98.38 88 GLY A O 1
ATOM 669 N N . MET A 1 89 ? 0.743 -13.817 -9.817 1.00 98.50 89 MET A N 1
ATOM 670 C CA . MET A 1 89 ? 1.959 -13.593 -9.029 1.00 98.50 89 MET A CA 1
ATOM 671 C C . MET A 1 89 ? 2.324 -14.813 -8.164 1.00 98.50 89 MET A C 1
ATOM 673 O O . MET A 1 89 ? 2.401 -14.740 -6.938 1.00 98.50 89 MET A O 1
ATOM 677 N N . ARG A 1 90 ? 2.516 -15.973 -8.801 1.00 97.94 90 ARG A N 1
ATOM 678 C CA . ARG A 1 90 ? 2.671 -17.286 -8.141 1.00 97.94 90 ARG A CA 1
ATOM 679 C C . ARG A 1 90 ? 3.893 -17.428 -7.222 1.00 97.94 90 ARG A C 1
ATOM 681 O O . ARG A 1 90 ? 3.933 -18.363 -6.428 1.00 97.94 90 ARG A O 1
ATOM 688 N N . ARG A 1 91 ? 4.905 -16.563 -7.334 1.00 97.94 91 ARG A N 1
ATOM 689 C CA . ARG A 1 91 ? 6.102 -16.560 -6.469 1.00 97.94 91 ARG A CA 1
ATOM 690 C C . ARG A 1 91 ? 6.017 -15.525 -5.348 1.00 97.94 91 ARG A C 1
ATOM 692 O O . ARG A 1 91 ? 6.917 -15.471 -4.509 1.00 97.94 91 ARG A O 1
ATOM 699 N N . THR A 1 92 ? 4.954 -14.727 -5.310 1.00 98.25 92 THR A N 1
ATOM 700 C CA . THR A 1 92 ? 4.739 -13.737 -4.260 1.00 98.25 92 THR A CA 1
ATOM 701 C C . THR A 1 92 ? 4.109 -14.375 -3.024 1.00 98.25 92 THR A C 1
ATOM 703 O O . THR A 1 92 ? 3.154 -15.148 -3.110 1.00 98.25 92 THR A O 1
ATOM 706 N N . VAL A 1 93 ? 4.630 -14.004 -1.855 1.00 98.50 93 VAL A N 1
ATOM 707 C CA . VAL A 1 93 ? 4.074 -14.303 -0.536 1.00 98.50 93 VAL A CA 1
ATOM 708 C C . VAL A 1 93 ? 4.121 -13.030 0.299 1.00 98.50 93 VAL A C 1
ATOM 710 O O . VAL A 1 93 ? 5.196 -12.483 0.542 1.00 98.50 93 VAL A O 1
ATOM 713 N N . PHE A 1 94 ? 2.962 -12.575 0.768 1.00 98.50 94 PHE A N 1
ATOM 714 C CA . PHE A 1 94 ? 2.842 -11.453 1.697 1.00 98.50 94 PHE A CA 1
ATOM 715 C C . PHE A 1 94 ? 2.686 -11.961 3.132 1.00 98.50 94 PHE A C 1
ATOM 717 O O . PHE A 1 94 ? 2.008 -12.960 3.381 1.00 98.50 94 PHE A O 1
ATOM 724 N N . ARG A 1 95 ? 3.302 -11.265 4.092 1.00 98.06 95 ARG A N 1
ATOM 725 C CA . ARG A 1 95 ? 3.243 -11.622 5.523 1.00 98.06 95 ARG A CA 1
ATOM 726 C C . ARG A 1 95 ? 2.655 -10.535 6.405 1.00 98.06 95 ARG A C 1
ATOM 728 O O . ARG A 1 95 ? 2.232 -10.819 7.521 1.00 98.06 95 ARG A O 1
ATOM 735 N N . ASN A 1 96 ? 2.576 -9.317 5.889 1.00 97.88 96 ASN A N 1
ATOM 736 C CA . ASN A 1 96 ? 1.995 -8.178 6.574 1.00 97.88 96 ASN A CA 1
ATOM 737 C C . ASN A 1 96 ? 1.440 -7.167 5.561 1.00 97.88 96 ASN A C 1
ATOM 739 O O . ASN A 1 96 ? 1.690 -7.268 4.359 1.00 97.88 96 ASN A O 1
ATOM 743 N N . ALA A 1 97 ? 0.677 -6.191 6.053 1.00 97.75 97 ALA A N 1
ATOM 744 C CA . ALA A 1 97 ? -0.013 -5.222 5.202 1.00 97.75 97 ALA A CA 1
ATOM 745 C C . ALA A 1 97 ? 0.880 -4.050 4.761 1.00 97.75 97 ALA A C 1
ATOM 747 O O . ALA A 1 97 ? 0.535 -3.307 3.842 1.00 97.75 97 ALA A O 1
ATOM 748 N N . SER A 1 98 ? 2.013 -3.847 5.430 1.00 93.81 98 SER A N 1
ATOM 749 C CA . SER A 1 98 ? 2.830 -2.632 5.315 1.00 93.81 98 SER A CA 1
ATOM 750 C C . SER A 1 98 ? 4.098 -2.810 4.479 1.00 93.81 98 SER A C 1
ATOM 752 O O . SER A 1 98 ? 4.652 -1.827 3.995 1.00 93.81 98 SER A O 1
ATOM 754 N N . GLY A 1 99 ? 4.553 -4.046 4.272 1.00 91.00 99 GLY A N 1
ATOM 755 C CA . GLY A 1 99 ? 5.858 -4.327 3.677 1.00 91.00 99 GLY A CA 1
ATOM 756 C C . GLY A 1 99 ? 7.006 -4.332 4.693 1.00 91.00 99 GLY A C 1
ATOM 757 O O . GLY A 1 99 ? 8.164 -4.382 4.285 1.00 91.00 99 GLY A O 1
ATOM 758 N N . LEU A 1 100 ? 6.709 -4.286 5.998 1.00 92.62 100 LEU A N 1
ATOM 759 C CA . LEU A 1 100 ? 7.734 -4.377 7.039 1.00 92.62 100 LEU A CA 1
ATOM 760 C C . LEU A 1 100 ? 8.522 -5.694 6.939 1.00 92.62 100 LEU A C 1
ATOM 762 O O . LEU A 1 100 ? 7.969 -6.688 6.454 1.00 92.62 100 LEU A O 1
ATOM 766 N N . PRO A 1 101 ? 9.794 -5.722 7.386 1.00 90.88 101 PRO A N 1
ATOM 767 C CA . PRO A 1 101 ? 10.645 -6.897 7.240 1.00 90.88 101 PRO A CA 1
ATOM 768 C C . PRO A 1 101 ? 10.022 -8.159 7.840 1.00 90.88 101 PRO A C 1
ATOM 770 O O . PRO A 1 101 ? 9.676 -8.202 9.019 1.00 90.88 101 PRO A O 1
ATOM 773 N N . ASP A 1 102 ? 9.933 -9.200 7.018 1.00 93.44 102 ASP A N 1
ATOM 774 C CA . ASP A 1 102 ? 9.545 -10.550 7.413 1.00 93.44 102 ASP A CA 1
ATOM 775 C C . ASP A 1 102 ? 10.316 -11.546 6.535 1.00 93.44 102 ASP A C 1
ATOM 777 O O . ASP A 1 102 ? 10.338 -11.417 5.310 1.00 93.44 102 ASP A O 1
ATOM 781 N N . ARG A 1 103 ? 10.963 -12.543 7.153 1.00 92.31 103 ARG A N 1
ATOM 782 C CA . ARG A 1 103 ? 11.810 -13.535 6.460 1.00 92.31 103 ARG A CA 1
ATOM 783 C C . ARG A 1 103 ? 11.046 -14.393 5.454 1.00 92.31 103 ARG A C 1
ATOM 785 O O . ARG A 1 103 ? 11.659 -14.985 4.574 1.00 92.31 103 ARG A O 1
ATOM 792 N N . GLN A 1 104 ? 9.734 -14.514 5.621 1.00 94.31 104 GLN A N 1
ATOM 793 C CA . GLN A 1 104 ? 8.869 -15.323 4.774 1.00 94.31 104 GLN A CA 1
ATOM 794 C C . GLN A 1 104 ? 8.092 -14.481 3.753 1.00 94.31 104 GLN A C 1
ATOM 796 O O . GLN A 1 104 ? 7.216 -15.025 3.073 1.00 94.31 104 GLN A O 1
ATOM 801 N N . GLN A 1 105 ? 8.350 -13.171 3.682 1.00 95.50 105 GLN A N 1
ATOM 802 C CA . GLN A 1 105 ? 7.792 -12.285 2.669 1.00 95.50 105 GLN A CA 1
ATOM 803 C C . GLN A 1 105 ? 8.702 -12.273 1.443 1.00 95.50 105 GLN A C 1
ATOM 805 O O . GLN A 1 105 ? 9.899 -12.020 1.551 1.00 95.50 105 GLN A O 1
ATOM 810 N N . LEU A 1 106 ? 8.133 -12.557 0.274 1.00 95.44 106 LEU A N 1
ATOM 811 C CA . LEU A 1 106 ? 8.883 -12.724 -0.966 1.00 95.44 106 LEU A CA 1
ATOM 812 C C . LEU A 1 106 ? 8.077 -12.192 -2.146 1.00 95.44 106 LEU A C 1
ATOM 814 O O . LEU A 1 106 ? 6.860 -12.337 -2.192 1.00 95.44 106 LEU A O 1
ATOM 818 N N . THR A 1 107 ? 8.752 -11.595 -3.120 1.00 96.50 107 THR A N 1
ATOM 819 C CA . THR A 1 107 ? 8.171 -11.265 -4.423 1.00 96.50 107 THR A CA 1
ATOM 820 C C . THR A 1 107 ? 9.274 -11.154 -5.469 1.00 96.50 107 THR A C 1
ATOM 822 O O . THR A 1 107 ? 10.459 -11.165 -5.138 1.00 96.50 107 THR A O 1
ATOM 825 N N . THR A 1 108 ? 8.892 -11.026 -6.736 1.00 95.69 108 THR A N 1
ATOM 826 C CA . THR A 1 108 ? 9.810 -10.722 -7.836 1.00 95.69 108 THR A CA 1
ATOM 827 C C . THR A 1 108 ? 9.491 -9.368 -8.470 1.00 95.69 108 THR A C 1
ATOM 829 O O . THR A 1 108 ? 8.355 -8.892 -8.392 1.00 95.69 108 THR A O 1
ATOM 832 N N . ALA A 1 109 ? 10.473 -8.769 -9.153 1.00 93.25 109 ALA A N 1
ATOM 833 C CA . ALA A 1 109 ? 10.275 -7.519 -9.892 1.00 93.25 109 ALA A CA 1
ATOM 834 C C . ALA A 1 109 ? 9.172 -7.656 -10.957 1.00 93.25 109 ALA A C 1
ATOM 836 O O . ALA A 1 109 ? 8.300 -6.798 -11.074 1.00 93.25 109 ALA A O 1
ATOM 837 N N . ARG A 1 110 ? 9.150 -8.792 -11.670 1.00 95.62 110 ARG A N 1
ATOM 838 C CA . ARG A 1 110 ? 8.113 -9.118 -12.660 1.00 95.62 110 ARG A CA 1
ATOM 839 C C . ARG A 1 110 ? 6.714 -9.109 -12.049 1.00 95.62 110 ARG A C 1
ATOM 841 O O . ARG A 1 110 ? 5.790 -8.570 -12.641 1.00 95.62 110 ARG A O 1
ATOM 848 N N . GLU A 1 111 ? 6.543 -9.700 -10.874 1.00 97.88 111 GLU A N 1
ATOM 849 C CA . GLU A 1 111 ? 5.228 -9.798 -10.233 1.00 97.88 111 GLU A CA 1
ATOM 850 C C . GLU A 1 111 ? 4.776 -8.478 -9.614 1.00 97.88 111 GLU A C 1
ATOM 852 O O . GLU A 1 111 ? 3.591 -8.162 -9.635 1.00 97.88 111 GLU A O 1
ATOM 857 N N . MET A 1 112 ? 5.712 -7.653 -9.146 1.00 97.19 112 MET A N 1
ATOM 858 C CA . MET A 1 112 ? 5.399 -6.274 -8.776 1.00 97.19 112 MET A CA 1
ATOM 859 C C . MET A 1 112 ? 4.974 -5.432 -9.990 1.00 97.19 112 MET A C 1
ATOM 861 O O . MET A 1 112 ? 4.078 -4.599 -9.854 1.00 97.19 112 MET A O 1
ATOM 865 N N . ALA A 1 113 ? 5.534 -5.687 -11.180 1.00 95.19 113 ALA A N 1
ATOM 866 C CA . ALA A 1 113 ? 5.070 -5.056 -12.417 1.00 95.19 113 ALA A CA 1
ATOM 867 C C . ALA A 1 113 ? 3.638 -5.493 -12.764 1.00 95.19 113 ALA A C 1
ATOM 869 O O . ALA A 1 113 ? 2.804 -4.643 -13.064 1.00 95.19 113 ALA A O 1
ATOM 870 N N . LEU A 1 114 ? 3.326 -6.793 -12.645 1.00 97.38 114 LEU A N 1
ATOM 871 C CA . LEU A 1 114 ? 1.960 -7.307 -12.831 1.00 97.38 114 LEU A CA 1
ATOM 872 C C . LEU A 1 114 ? 0.968 -6.627 -11.884 1.00 97.38 114 LEU A C 1
ATOM 874 O O . LEU A 1 114 ? -0.095 -6.198 -12.322 1.00 97.38 114 LEU A O 1
ATOM 878 N N . LEU A 1 115 ? 1.332 -6.464 -10.610 1.00 98.25 115 LEU A N 1
ATOM 879 C CA . LEU A 1 115 ? 0.492 -5.764 -9.641 1.00 98.25 115 LEU A CA 1
ATOM 880 C C . LEU A 1 115 ? 0.300 -4.280 -9.988 1.00 98.25 115 LEU A C 1
ATOM 882 O O . LEU A 1 115 ? -0.782 -3.734 -9.781 1.00 98.25 115 LEU A O 1
ATOM 886 N N . GLY A 1 116 ? 1.339 -3.620 -10.505 1.00 95.94 116 GLY A N 1
ATOM 887 C CA . GLY A 1 116 ? 1.247 -2.242 -10.986 1.00 95.94 116 GLY A CA 1
ATOM 888 C C . GLY A 1 116 ? 0.282 -2.098 -12.159 1.00 95.94 116 GLY A C 1
ATOM 889 O O . GLY A 1 116 ? -0.589 -1.233 -12.132 1.00 95.94 116 GLY A O 1
ATOM 890 N N . ILE A 1 117 ? 0.386 -3.001 -13.136 1.00 95.56 117 ILE A N 1
ATOM 891 C CA . ILE A 1 117 ? -0.521 -3.075 -14.288 1.00 95.56 117 ILE A CA 1
ATOM 892 C C . ILE A 1 117 ? -1.957 -3.362 -13.830 1.00 95.56 117 ILE A C 1
ATOM 894 O O . ILE A 1 117 ? -2.887 -2.710 -14.298 1.00 95.56 117 ILE A O 1
ATOM 898 N N . ALA A 1 118 ? -2.147 -4.291 -12.889 1.00 97.94 118 ALA A N 1
ATOM 899 C CA . ALA A 1 118 ? -3.465 -4.620 -12.349 1.00 97.94 118 ALA A CA 1
ATOM 900 C C . ALA A 1 118 ? -4.115 -3.409 -11.659 1.00 97.94 118 ALA A C 1
ATOM 902 O O . ALA A 1 118 ? -5.265 -3.096 -11.940 1.00 97.94 118 ALA A O 1
ATOM 903 N N . LEU A 1 119 ? -3.367 -2.651 -10.844 1.00 97.69 119 LEU A N 1
ATOM 904 C CA . LEU A 1 119 ? -3.870 -1.411 -10.232 1.00 97.69 119 LEU A CA 1
ATOM 905 C C . LEU A 1 119 ? -4.369 -0.395 -11.271 1.00 97.69 119 LEU A C 1
ATOM 907 O O . LEU A 1 119 ? -5.407 0.221 -11.058 1.00 97.69 119 LEU A O 1
ATOM 911 N N . MET A 1 120 ? -3.645 -0.217 -12.378 1.00 95.12 120 MET A N 1
ATOM 912 C CA . MET A 1 120 ? -4.052 0.699 -13.452 1.00 95.12 120 MET A CA 1
ATOM 913 C C . MET A 1 120 ? -5.291 0.216 -14.203 1.00 95.12 120 MET A C 1
ATOM 915 O O . MET A 1 120 ? -6.145 1.025 -14.556 1.00 95.12 120 MET A O 1
ATOM 919 N N . ARG A 1 121 ? -5.343 -1.088 -14.495 1.00 95.88 121 ARG A N 1
ATOM 920 C CA . ARG A 1 121 ? -6.403 -1.722 -15.284 1.00 95.88 121 ARG A CA 1
ATOM 921 C C . ARG A 1 121 ? -7.715 -1.776 -14.509 1.00 95.88 121 ARG A C 1
ATOM 923 O O . ARG A 1 121 ? -8.756 -1.450 -15.066 1.00 95.88 121 ARG A O 1
ATOM 930 N N . ASP A 1 122 ? -7.645 -2.193 -13.250 1.00 98.06 122 ASP A N 1
ATOM 931 C CA . ASP A 1 122 ? -8.822 -2.542 -12.454 1.00 98.06 122 ASP A CA 1
ATOM 932 C C . ASP A 1 122 ? -9.381 -1.327 -11.697 1.00 98.06 122 ASP A C 1
ATOM 934 O O . ASP A 1 122 ? -10.586 -1.243 -11.473 1.00 98.06 122 ASP A O 1
ATOM 938 N N . PHE A 1 123 ? -8.519 -0.358 -11.356 1.00 98.00 123 PHE A N 1
ATOM 939 C CA . PHE A 1 123 ? -8.874 0.817 -10.552 1.00 98.00 123 PHE A CA 1
ATOM 940 C C . PHE A 1 123 ? -8.331 2.125 -11.154 1.00 98.00 123 PHE A C 1
ATOM 942 O O . PHE A 1 123 ? -7.558 2.831 -10.501 1.00 98.00 123 PHE A O 1
ATOM 949 N N . PRO A 1 124 ? -8.675 2.484 -12.407 1.00 95.81 124 PRO A N 1
ATOM 950 C CA . PRO A 1 124 ? -8.084 3.639 -13.089 1.00 95.81 124 PRO A CA 1
ATOM 951 C C . PRO A 1 124 ? -8.360 4.980 -12.387 1.00 95.81 124 PRO A C 1
ATOM 953 O O . PRO A 1 124 ? -7.518 5.882 -12.443 1.00 95.81 124 PRO A O 1
ATOM 956 N N . ASP A 1 125 ? -9.501 5.126 -11.708 1.00 95.94 125 ASP A N 1
ATOM 957 C CA . ASP A 1 125 ? -9.853 6.348 -10.981 1.00 95.94 125 ASP A CA 1
ATOM 958 C C . ASP A 1 125 ? -9.068 6.475 -9.670 1.00 95.94 125 ASP A C 1
ATOM 960 O O . ASP A 1 125 ? -8.457 7.518 -9.410 1.00 95.94 125 ASP A O 1
ATOM 964 N N . GLU A 1 126 ? -8.995 5.408 -8.874 1.00 97.19 126 GLU A N 1
ATOM 965 C CA . GLU A 1 126 ? -8.180 5.359 -7.661 1.00 97.19 126 GLU A CA 1
ATOM 966 C C . GLU A 1 126 ? -6.684 5.397 -7.980 1.00 97.19 126 GLU A C 1
ATOM 968 O O . GLU A 1 126 ? -5.909 5.992 -7.229 1.00 97.19 126 GLU A O 1
ATOM 973 N N . TYR A 1 127 ? -6.258 4.839 -9.115 1.00 95.69 127 TYR A N 1
ATOM 974 C CA . TYR A 1 127 ? -4.867 4.868 -9.556 1.00 95.69 127 TYR A CA 1
ATOM 975 C C . TYR A 1 127 ? -4.347 6.308 -9.694 1.00 95.69 127 TYR A C 1
ATOM 977 O O . TYR A 1 127 ? -3.205 6.603 -9.336 1.00 95.69 127 TYR A O 1
ATOM 985 N N . ARG A 1 128 ? -5.202 7.266 -10.088 1.00 93.94 128 ARG A N 1
ATOM 986 C CA . ARG A 1 128 ? -4.832 8.695 -10.143 1.00 93.94 128 ARG A CA 1
ATOM 987 C C . ARG A 1 128 ? -4.365 9.244 -8.791 1.00 93.94 128 ARG A C 1
ATOM 989 O O . ARG A 1 128 ? -3.635 10.236 -8.760 1.00 93.94 128 ARG A O 1
ATOM 996 N N . LEU A 1 129 ? -4.743 8.618 -7.673 1.00 95.19 129 LEU A N 1
ATOM 997 C CA . LEU A 1 129 ? -4.300 9.014 -6.337 1.00 95.19 129 LEU A CA 1
ATOM 998 C C . LEU A 1 129 ? -2.789 8.824 -6.142 1.00 95.19 129 LEU A C 1
ATOM 1000 O O . LEU A 1 129 ? -2.207 9.582 -5.367 1.00 95.19 129 LEU A O 1
ATOM 1004 N N . PHE A 1 130 ? -2.135 7.901 -6.860 1.00 93.69 130 PHE A N 1
ATOM 1005 C CA . PHE A 1 130 ? -0.680 7.696 -6.780 1.00 93.69 130 PHE A CA 1
ATOM 1006 C C . PHE A 1 130 ? 0.138 8.897 -7.276 1.00 93.69 130 PHE A C 1
ATOM 1008 O O . PHE A 1 130 ? 1.299 9.039 -6.903 1.00 93.69 130 PHE A O 1
ATOM 1015 N N . ARG A 1 131 ? -0.479 9.826 -8.021 1.00 91.25 131 ARG A N 1
ATOM 1016 C CA . ARG A 1 131 ? 0.140 11.094 -8.449 1.00 91.25 131 ARG A CA 1
ATOM 1017 C C . ARG A 1 131 ? 0.216 12.143 -7.334 1.00 91.25 131 ARG A C 1
ATOM 1019 O O . ARG A 1 131 ? 0.796 13.215 -7.523 1.00 91.25 131 ARG A O 1
ATOM 1026 N N . ARG A 1 132 ? -0.405 11.893 -6.176 1.00 91.81 132 ARG A N 1
ATOM 1027 C CA . ARG A 1 132 ? -0.431 12.848 -5.061 1.00 91.81 132 ARG A CA 1
ATOM 1028 C C . ARG A 1 132 ? 0.948 12.951 -4.416 1.00 91.81 132 ARG A C 1
ATOM 1030 O O . ARG A 1 132 ? 1.451 12.002 -3.827 1.00 91.81 132 ARG A O 1
ATOM 1037 N N . ARG A 1 133 ? 1.518 14.156 -4.454 1.00 90.44 133 ARG A N 1
ATOM 1038 C CA . ARG A 1 133 ? 2.801 14.484 -3.804 1.00 90.44 133 ARG A CA 1
ATOM 1039 C C . ARG A 1 133 ? 2.654 14.859 -2.330 1.00 90.44 133 ARG A C 1
ATOM 1041 O O . ARG A 1 133 ? 3.621 14.801 -1.577 1.00 90.44 133 ARG A O 1
ATOM 1048 N N . ALA A 1 134 ? 1.454 15.261 -1.921 1.00 93.88 134 ALA A N 1
ATOM 1049 C CA . ALA A 1 134 ? 1.164 15.688 -0.564 1.00 93.88 134 ALA A CA 1
ATOM 1050 C C . ALA A 1 134 ? -0.272 15.338 -0.163 1.00 93.88 134 ALA A C 1
ATOM 1052 O O . ALA A 1 134 ? -1.146 15.133 -1.009 1.00 93.88 134 ALA A O 1
ATOM 1053 N N . MET A 1 135 ? -0.517 15.313 1.142 1.00 94.50 135 MET A N 1
ATOM 1054 C CA . MET A 1 135 ? -1.849 15.222 1.733 1.00 94.50 135 MET A CA 1
ATOM 1055 C C . MET A 1 135 ? -1.955 16.144 2.948 1.00 94.50 135 MET A C 1
ATOM 1057 O O . MET A 1 135 ? -0.960 16.415 3.617 1.00 94.50 135 MET A O 1
ATOM 1061 N N . LYS A 1 136 ? -3.171 16.586 3.270 1.00 95.12 136 LYS A N 1
ATOM 1062 C CA . LYS A 1 136 ? -3.475 17.176 4.577 1.00 95.12 136 LYS A CA 1
ATOM 1063 C C . LYS A 1 136 ? -4.032 16.082 5.480 1.00 95.12 136 LYS A C 1
ATOM 1065 O O . LYS A 1 136 ? -4.959 15.381 5.090 1.00 95.12 136 LYS A O 1
ATOM 1070 N N . PHE A 1 137 ? -3.471 15.947 6.673 1.00 96.31 137 PHE A N 1
ATOM 1071 C CA . PHE A 1 137 ? -3.963 15.047 7.708 1.00 96.31 137 PHE A CA 1
ATOM 1072 C C . PHE A 1 137 ? -4.090 15.825 9.014 1.00 96.31 137 PHE A C 1
ATOM 1074 O O . PHE A 1 137 ? -3.087 16.317 9.532 1.00 96.31 137 PHE A O 1
ATOM 1081 N N . ARG A 1 138 ? -5.324 15.973 9.514 1.00 94.06 138 ARG A N 1
ATOM 1082 C CA . ARG A 1 138 ? -5.641 16.632 10.796 1.00 94.06 138 ARG A CA 1
ATOM 1083 C C . ARG A 1 138 ? -4.894 17.960 11.008 1.00 94.06 138 ARG A C 1
ATOM 1085 O O . ARG A 1 138 ? -4.151 18.139 11.969 1.00 94.06 138 ARG A O 1
ATOM 1092 N N . GLY A 1 139 ? -5.042 18.872 10.046 1.00 91.75 139 GLY A N 1
ATOM 1093 C CA . GLY A 1 139 ? -4.440 20.212 10.086 1.00 91.75 139 GLY A CA 1
ATOM 1094 C C . GLY A 1 139 ? -2.956 20.283 9.707 1.00 91.75 139 GLY A C 1
ATOM 1095 O O . GLY A 1 139 ? -2.410 21.378 9.639 1.00 91.75 139 GLY A O 1
ATOM 1096 N N . ARG A 1 140 ? -2.292 19.155 9.413 1.00 92.94 140 ARG A N 1
ATOM 1097 C CA . ARG A 1 140 ? -0.870 19.121 9.036 1.00 92.94 140 ARG A CA 1
ATOM 1098 C C . ARG A 1 140 ? -0.673 18.634 7.606 1.00 92.94 140 ARG A C 1
ATOM 1100 O O . ARG A 1 140 ? -1.211 17.598 7.216 1.00 92.94 140 ARG A O 1
ATOM 1107 N N . SER A 1 141 ? 0.137 19.355 6.836 1.00 94.81 141 SER A N 1
ATOM 1108 C CA . SER A 1 141 ? 0.598 18.889 5.526 1.00 94.81 141 SER A CA 1
ATOM 1109 C C . SER A 1 141 ? 1.634 17.780 5.692 1.00 94.81 141 SER A C 1
ATOM 1111 O O . SER A 1 141 ? 2.538 17.864 6.524 1.00 94.81 141 SER A O 1
ATOM 1113 N N . ARG A 1 142 ? 1.501 16.731 4.887 1.00 92.88 142 ARG A N 1
ATOM 1114 C CA . ARG A 1 142 ? 2.429 15.608 4.789 1.00 92.88 142 ARG A CA 1
ATOM 1115 C C . ARG A 1 142 ? 2.878 15.477 3.344 1.00 92.88 142 ARG A C 1
ATOM 1117 O O . ARG A 1 142 ? 2.046 15.559 2.443 1.00 92.88 142 ARG A O 1
ATOM 1124 N N . TYR A 1 143 ? 4.167 15.252 3.141 1.00 90.50 143 TYR A N 1
ATOM 1125 C CA . TYR A 1 143 ? 4.779 15.171 1.819 1.00 90.50 143 TYR A CA 1
ATOM 1126 C C . TYR A 1 143 ? 5.279 13.758 1.569 1.00 90.50 143 TYR A C 1
ATOM 1128 O O . TYR A 1 143 ? 5.765 13.098 2.487 1.00 90.50 143 TYR A O 1
ATOM 1136 N N . GLY A 1 144 ? 5.117 13.293 0.335 1.00 83.88 144 GLY A N 1
ATOM 1137 C CA . GLY A 1 144 ? 5.566 11.974 -0.064 1.00 83.88 144 GLY A CA 1
ATOM 1138 C C . GLY A 1 144 ? 7.048 11.933 -0.398 1.00 83.88 144 GLY A C 1
ATOM 1139 O O . GLY A 1 144 ? 7.681 12.947 -0.679 1.00 83.88 144 GLY A O 1
ATOM 1140 N N . HIS A 1 145 ? 7.596 10.722 -0.393 1.00 78.06 145 HIS A N 1
ATOM 1141 C CA . HIS A 1 145 ? 9.012 10.481 -0.681 1.00 78.06 145 HIS A CA 1
ATOM 1142 C C . HIS A 1 145 ? 9.285 10.232 -2.173 1.00 78.06 145 HIS A C 1
ATOM 1144 O O . HIS A 1 145 ? 10.435 10.076 -2.572 1.00 78.06 145 HIS A O 1
ATOM 1150 N N . TYR A 1 146 ? 8.245 10.161 -3.009 1.00 80.38 146 TYR A N 1
ATOM 1151 C CA . TYR A 1 146 ? 8.376 9.741 -4.400 1.00 80.38 146 TYR A CA 1
ATOM 1152 C C . TYR A 1 146 ? 8.784 10.900 -5.325 1.00 80.38 146 TYR A C 1
ATOM 1154 O O . TYR A 1 146 ? 7.945 11.586 -5.908 1.00 80.38 146 TYR A O 1
ATOM 1162 N N . ARG A 1 147 ? 10.100 11.120 -5.436 1.00 77.12 147 ARG A N 1
ATOM 1163 C CA . ARG A 1 147 ? 10.706 12.262 -6.146 1.00 77.12 147 ARG A CA 1
ATOM 1164 C C . ARG A 1 147 ? 10.469 12.269 -7.662 1.00 77.12 147 ARG A C 1
ATOM 1166 O O . ARG A 1 147 ? 10.370 13.355 -8.232 1.00 77.12 147 ARG A O 1
ATOM 1173 N N . LEU A 1 148 ? 10.311 11.100 -8.299 1.00 76.62 148 LEU A N 1
ATOM 1174 C CA . LEU A 1 148 ? 10.111 11.016 -9.756 1.00 76.62 148 LEU A CA 1
ATOM 1175 C C . LEU A 1 148 ? 8.845 11.739 -10.232 1.00 76.62 148 LEU A C 1
ATOM 1177 O O . LEU A 1 148 ? 8.846 12.273 -11.334 1.00 76.62 148 LEU A O 1
ATOM 1181 N N . LEU A 1 149 ? 7.814 11.858 -9.384 1.00 78.25 149 LEU A N 1
ATOM 1182 C CA . LEU A 1 149 ? 6.610 12.643 -9.699 1.00 78.25 149 LEU A CA 1
ATOM 1183 C C . LEU A 1 149 ? 6.896 14.125 -9.981 1.00 78.25 149 LEU A C 1
ATOM 1185 O O . LEU A 1 149 ? 6.052 14.805 -10.556 1.00 78.25 149 LEU A O 1
ATOM 1189 N N . SER A 1 150 ? 8.028 14.650 -9.506 1.00 76.12 150 SER A N 1
ATOM 1190 C CA . SER A 1 150 ? 8.446 16.037 -9.741 1.00 76.12 150 SER A CA 1
ATOM 1191 C C . SER A 1 150 ? 9.602 16.180 -10.723 1.00 76.12 150 SER A C 1
ATOM 1193 O O . SER A 1 150 ? 9.761 17.261 -11.276 1.00 76.12 150 SER A O 1
ATOM 1195 N N . SER A 1 151 ? 10.414 15.139 -10.922 1.00 73.25 151 SER A N 1
ATOM 1196 C CA . SER A 1 151 ? 11.644 15.233 -11.717 1.00 73.25 151 SER A CA 1
ATOM 1197 C C . SER A 1 151 ? 11.549 14.609 -13.108 1.00 73.25 151 SER A C 1
ATOM 1199 O O . SER A 1 151 ? 12.429 14.864 -13.923 1.00 73.25 151 SER A O 1
ATOM 1201 N N . TYR A 1 152 ? 10.511 13.820 -13.404 1.00 71.81 152 TYR A N 1
ATOM 1202 C CA . TYR A 1 152 ? 10.415 13.075 -14.659 1.00 71.81 152 TYR A CA 1
ATOM 1203 C C . TYR A 1 152 ? 9.055 13.288 -15.335 1.00 71.81 152 TYR A C 1
ATOM 1205 O O . TYR A 1 152 ? 8.004 12.961 -14.776 1.00 71.81 152 TYR A O 1
ATOM 1213 N N . ALA A 1 153 ? 9.063 13.849 -16.545 1.00 76.88 153 ALA A N 1
ATOM 1214 C CA . ALA A 1 153 ? 7.853 14.074 -17.323 1.00 76.88 153 ALA A CA 1
ATOM 1215 C C . ALA A 1 153 ? 7.181 12.738 -17.681 1.00 76.88 153 ALA A C 1
ATOM 1217 O O . ALA A 1 153 ? 7.838 11.738 -17.960 1.00 76.88 153 ALA A O 1
ATOM 1218 N N . GLY A 1 154 ? 5.849 12.715 -17.641 1.00 78.94 154 GLY A N 1
ATOM 1219 C CA . GLY A 1 154 ? 5.057 11.519 -17.939 1.00 78.94 154 GLY A CA 1
ATOM 1220 C C . GLY A 1 154 ? 4.937 10.515 -16.789 1.00 78.94 154 GLY A C 1
ATOM 1221 O O . GLY A 1 154 ? 4.061 9.654 -16.871 1.00 78.94 154 GLY A O 1
ATOM 1222 N N . VAL A 1 155 ? 5.727 10.633 -15.709 1.00 83.62 155 VAL A N 1
ATOM 1223 C CA . VAL A 1 155 ? 5.608 9.748 -14.538 1.00 83.62 155 VAL A CA 1
ATOM 1224 C C . VAL A 1 155 ? 4.309 10.004 -13.779 1.00 83.62 155 VAL A C 1
ATOM 1226 O O . VAL A 1 155 ? 3.982 11.140 -13.424 1.00 83.62 155 VAL A O 1
ATOM 1229 N N . ASP A 1 156 ? 3.561 8.935 -13.501 1.00 82.56 156 ASP A N 1
ATOM 1230 C CA . ASP A 1 156 ? 2.239 9.027 -12.873 1.00 82.56 156 ASP A CA 1
ATOM 1231 C C . ASP A 1 156 ? 1.978 8.031 -11.729 1.00 82.56 156 ASP A C 1
ATOM 1233 O O . ASP A 1 156 ? 0.875 7.982 -11.185 1.00 82.56 156 ASP A O 1
ATOM 1237 N N . GLY A 1 157 ? 3.000 7.290 -11.307 1.00 83.38 157 GLY A N 1
ATOM 1238 C CA . GLY A 1 157 ? 2.928 6.302 -10.233 1.00 83.38 157 GLY A CA 1
ATOM 1239 C C . GLY A 1 157 ? 4.199 5.452 -10.195 1.00 83.38 157 GLY A C 1
ATOM 1240 O O . GLY A 1 157 ? 5.101 5.704 -10.972 1.00 83.38 157 GLY A O 1
ATOM 1241 N N . ILE A 1 158 ? 4.340 4.442 -9.336 1.00 84.06 158 ILE A N 1
ATOM 1242 C CA . ILE A 1 158 ? 3.311 3.941 -8.422 1.00 84.06 158 ILE A CA 1
ATOM 1243 C C . ILE A 1 158 ? 3.774 4.064 -6.974 1.00 84.06 158 ILE A C 1
ATOM 1245 O O . ILE A 1 158 ? 3.101 4.710 -6.174 1.00 84.06 158 ILE A O 1
ATOM 1249 N N . LYS A 1 159 ? 4.896 3.443 -6.589 1.00 88.62 159 LYS A N 1
ATOM 1250 C CA . LYS A 1 159 ? 5.298 3.408 -5.181 1.00 88.62 159 LYS A CA 1
ATOM 1251 C C . LYS A 1 159 ? 6.780 3.104 -4.968 1.00 88.62 159 LYS A C 1
ATOM 1253 O O . LYS A 1 159 ? 7.347 2.228 -5.611 1.00 88.62 159 LYS A O 1
ATOM 1258 N N . THR A 1 160 ? 7.363 3.774 -3.977 1.00 84.56 160 THR A N 1
ATOM 1259 C CA . THR A 1 160 ? 8.688 3.478 -3.412 1.00 84.56 160 THR A CA 1
ATOM 1260 C C . THR A 1 160 ? 8.597 2.588 -2.169 1.00 84.56 160 THR A C 1
ATOM 1262 O O . THR A 1 160 ? 7.604 2.640 -1.431 1.00 84.56 160 THR A O 1
ATOM 1265 N N . GLY A 1 161 ? 9.650 1.821 -1.899 1.00 80.88 161 GLY A N 1
ATOM 1266 C CA . GLY A 1 161 ? 9.855 1.040 -0.681 1.00 80.88 161 GLY A CA 1
ATOM 1267 C C . GLY A 1 161 ? 11.320 1.075 -0.243 1.00 80.88 161 GLY A C 1
ATOM 1268 O O . GLY A 1 161 ? 12.216 1.237 -1.067 1.00 80.88 161 GLY A O 1
ATOM 1269 N N . HIS A 1 162 ? 11.563 0.971 1.062 1.00 78.88 162 HIS A N 1
ATOM 1270 C CA . HIS A 1 162 ? 12.910 0.804 1.597 1.00 78.88 162 HIS A CA 1
ATOM 1271 C C . HIS A 1 162 ? 12.878 0.022 2.905 1.00 78.88 162 HIS A C 1
ATOM 1273 O O . HIS A 1 162 ? 12.139 0.376 3.828 1.00 78.88 162 HIS A O 1
ATOM 1279 N N . THR A 1 163 ? 13.737 -0.986 3.006 1.00 72.38 163 THR A N 1
ATOM 1280 C CA . THR A 1 163 ? 14.107 -1.600 4.281 1.00 72.38 163 THR A CA 1
ATOM 1281 C C . THR A 1 163 ? 15.598 -1.912 4.279 1.00 72.38 163 THR A C 1
ATOM 1283 O O . THR A 1 163 ? 16.185 -2.136 3.223 1.00 72.38 163 THR A O 1
ATOM 1286 N N . ASN A 1 164 ? 16.208 -2.038 5.461 1.00 70.12 164 ASN A N 1
ATOM 1287 C CA . ASN A 1 164 ? 17.613 -2.460 5.566 1.00 70.12 164 ASN A CA 1
ATOM 1288 C C . ASN A 1 164 ? 17.872 -3.848 4.941 1.00 70.12 164 ASN A C 1
ATOM 1290 O O . ASN A 1 164 ? 19.018 -4.208 4.709 1.00 70.12 164 ASN A O 1
ATOM 1294 N N . TRP A 1 165 ? 16.819 -4.641 4.713 1.00 70.44 165 TRP A N 1
ATOM 1295 C CA . TRP A 1 165 ? 16.895 -5.994 4.166 1.00 70.44 165 TRP A CA 1
ATOM 1296 C C . TRP A 1 165 ? 16.694 -6.022 2.651 1.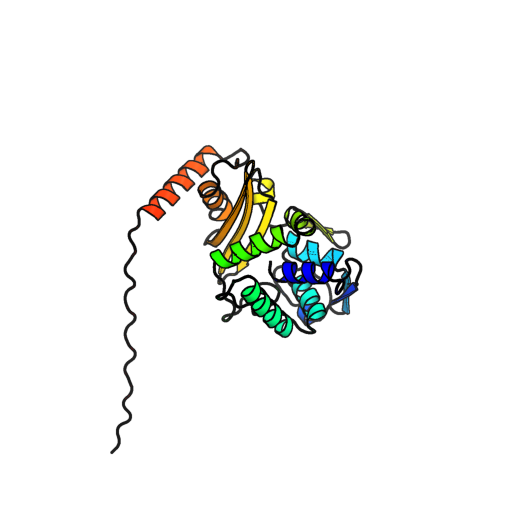00 70.44 165 TRP A C 1
ATOM 1298 O O . TRP A 1 165 ? 17.403 -6.738 1.953 1.00 70.44 165 TRP A O 1
ATOM 1308 N N . SER A 1 166 ? 15.718 -5.262 2.152 1.00 75.19 166 SER A N 1
ATOM 1309 C CA . SER A 1 166 ? 15.361 -5.220 0.732 1.00 75.19 166 SER A CA 1
ATOM 1310 C C . SER A 1 166 ? 16.123 -4.159 -0.054 1.00 75.19 166 SER A C 1
ATOM 1312 O O . SER A 1 166 ? 16.049 -4.165 -1.273 1.00 75.19 166 SER A O 1
ATOM 1314 N N . GLY A 1 167 ? 16.859 -3.261 0.607 1.00 80.56 167 GLY A N 1
ATOM 1315 C CA . GLY A 1 167 ? 17.417 -2.082 -0.046 1.00 80.56 167 GLY A CA 1
ATOM 1316 C C . GLY A 1 167 ? 16.306 -1.140 -0.507 1.00 80.56 167 GLY A C 1
ATOM 1317 O O . GLY A 1 167 ? 15.238 -1.070 0.106 1.00 80.56 167 GLY A O 1
ATOM 1318 N N . PHE A 1 168 ? 16.568 -0.387 -1.572 1.00 80.94 168 PHE A N 1
ATOM 1319 C CA . PHE A 1 168 ? 15.596 0.509 -2.187 1.00 80.94 168 PHE A CA 1
ATOM 1320 C C . PHE A 1 168 ? 14.837 -0.194 -3.312 1.00 80.94 168 PHE A C 1
ATOM 1322 O O . PHE A 1 168 ? 15.429 -0.688 -4.274 1.00 80.94 168 PHE A O 1
ATOM 1329 N N . ASP A 1 169 ? 13.513 -0.177 -3.195 1.00 85.31 169 ASP A N 1
ATOM 1330 C CA . ASP A 1 169 ? 12.577 -0.745 -4.154 1.00 85.31 169 ASP A CA 1
ATOM 1331 C C . ASP A 1 169 ? 11.728 0.373 -4.777 1.00 85.31 169 ASP A C 1
ATOM 1333 O O . ASP A 1 169 ? 11.303 1.323 -4.108 1.00 85.31 169 ASP A O 1
ATOM 1337 N N . LEU A 1 170 ? 11.440 0.256 -6.068 1.00 86.62 170 LEU A N 1
ATOM 1338 C CA . LEU A 1 170 ? 10.605 1.187 -6.813 1.00 86.62 170 LEU A CA 1
ATOM 1339 C C . LEU A 1 170 ? 9.757 0.426 -7.828 1.00 86.62 170 LEU A C 1
ATOM 1341 O O . LEU A 1 170 ? 10.281 -0.305 -8.661 1.00 86.62 170 LEU A O 1
ATOM 1345 N N . VAL A 1 171 ? 8.453 0.687 -7.812 1.00 89.19 171 VAL A N 1
ATOM 1346 C CA . VAL A 1 171 ? 7.556 0.409 -8.935 1.00 89.19 171 VAL A CA 1
ATOM 1347 C C . VAL A 1 171 ? 7.090 1.747 -9.484 1.00 89.19 171 VAL A C 1
ATOM 1349 O O . VAL A 1 171 ? 6.477 2.540 -8.767 1.00 89.19 171 VAL A O 1
ATOM 1352 N N . THR A 1 172 ? 7.392 2.008 -10.747 1.00 87.62 172 THR A N 1
ATOM 1353 C CA . THR A 1 172 ? 7.136 3.281 -11.418 1.00 87.62 172 THR A CA 1
ATOM 1354 C C . THR A 1 172 ? 6.367 3.075 -12.714 1.00 87.62 172 THR A C 1
ATOM 1356 O O . THR A 1 172 ? 6.395 1.995 -13.296 1.00 87.62 172 THR A O 1
ATOM 1359 N N . SER A 1 173 ? 5.686 4.118 -13.157 1.00 86.62 173 SER A N 1
ATOM 1360 C CA . SER A 1 173 ? 4.926 4.184 -14.394 1.00 86.62 173 SER A CA 1
ATOM 1361 C C . SER A 1 173 ? 5.200 5.505 -15.083 1.00 86.62 173 SER A C 1
ATOM 1363 O O . SER A 1 173 ? 5.187 6.536 -14.408 1.00 86.62 173 SER A O 1
ATOM 1365 N N . ALA A 1 174 ? 5.369 5.486 -16.405 1.00 84.12 174 ALA A N 1
ATOM 1366 C CA . ALA A 1 174 ? 5.167 6.682 -17.209 1.00 84.12 174 ALA A CA 1
ATOM 1367 C C . ALA A 1 174 ? 4.310 6.427 -18.439 1.00 84.12 174 ALA A C 1
ATOM 1369 O O . ALA A 1 174 ? 4.329 5.352 -19.045 1.00 84.12 174 ALA A O 1
ATOM 1370 N N . LYS A 1 175 ? 3.607 7.487 -18.829 1.00 81.44 175 LYS A N 1
ATOM 1371 C CA . LYS A 1 175 ? 2.927 7.592 -20.112 1.00 81.44 175 LYS A CA 1
ATOM 1372 C C . LYS A 1 175 ? 3.870 8.209 -21.133 1.00 81.44 175 LYS A C 1
ATOM 1374 O O . LYS A 1 175 ? 4.384 9.303 -20.911 1.00 81.44 17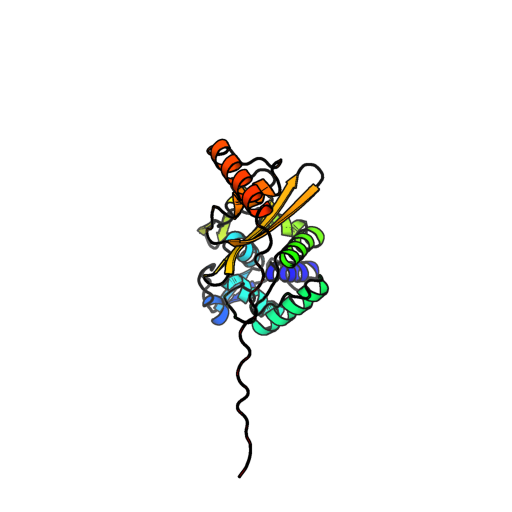5 LYS A O 1
ATOM 1379 N N . LEU A 1 176 ? 4.047 7.508 -22.243 1.00 76.31 176 LEU A N 1
ATOM 1380 C CA . LEU A 1 176 ? 4.771 7.967 -23.416 1.00 76.31 176 LEU A CA 1
ATOM 1381 C C . LEU A 1 176 ? 3.811 7.895 -24.599 1.00 76.31 176 LEU A C 1
ATOM 1383 O O . LEU A 1 176 ? 3.454 6.795 -25.012 1.00 76.31 176 LEU A O 1
ATOM 1387 N N . GLU A 1 177 ? 3.375 9.048 -25.102 1.00 76.56 177 GLU A N 1
ATOM 1388 C CA . GLU A 1 177 ? 2.416 9.156 -26.211 1.00 76.56 177 GLU A CA 1
ATOM 1389 C C . GLU A 1 177 ? 1.227 8.181 -26.057 1.00 76.56 177 GLU A C 1
ATOM 1391 O O . GLU A 1 177 ? 0.355 8.392 -25.213 1.00 76.56 177 GLU A O 1
ATOM 1396 N N . ASN A 1 178 ? 1.233 7.079 -26.816 1.00 78.50 178 ASN A N 1
ATOM 1397 C CA . ASN A 1 178 ? 0.160 6.085 -26.891 1.00 78.50 178 ASN A CA 1
ATOM 1398 C C . ASN A 1 178 ? 0.396 4.825 -26.034 1.00 78.50 178 ASN A C 1
ATOM 1400 O O . ASN A 1 178 ? -0.360 3.859 -26.140 1.00 78.50 178 ASN A O 1
ATOM 1404 N N . ARG A 1 179 ? 1.441 4.786 -25.199 1.00 79.62 179 ARG A N 1
ATOM 1405 C CA . ARG A 1 179 ? 1.801 3.616 -24.379 1.00 79.62 179 ARG A CA 1
ATOM 1406 C C . ARG A 1 179 ? 2.101 3.982 -22.927 1.00 79.62 179 ARG A C 1
ATOM 1408 O O . ARG A 1 179 ? 2.627 5.046 -22.616 1.00 79.62 179 ARG A O 1
ATOM 1415 N N . CYS A 1 180 ? 1.779 3.057 -22.028 1.00 83.06 180 CYS A N 1
ATOM 1416 C CA . CYS A 1 180 ? 2.161 3.111 -20.620 1.00 83.06 180 CYS A CA 1
ATOM 1417 C C . CYS A 1 180 ? 3.289 2.104 -20.374 1.00 83.06 180 CYS A C 1
ATOM 1419 O O . CYS A 1 180 ? 3.196 0.956 -20.814 1.00 83.06 180 CYS A O 1
ATOM 1421 N N . ILE A 1 181 ? 4.348 2.526 -19.688 1.00 85.56 181 ILE A N 1
ATOM 1422 C CA . ILE A 1 181 ? 5.486 1.673 -19.342 1.00 85.56 181 ILE A CA 1
ATOM 1423 C C . ILE A 1 181 ? 5.569 1.570 -17.825 1.00 85.56 181 ILE A C 1
ATOM 1425 O O . ILE A 1 181 ? 5.664 2.586 -17.142 1.00 85.56 181 ILE A O 1
ATOM 1429 N N . VAL A 1 182 ? 5.584 0.337 -17.312 1.00 88.19 182 VAL A N 1
ATOM 1430 C CA . VAL A 1 182 ? 5.801 0.042 -15.891 1.00 88.19 182 VAL A CA 1
ATOM 1431 C C . VAL A 1 182 ? 7.235 -0.440 -15.690 1.00 88.19 182 VAL A C 1
ATOM 1433 O O . VAL A 1 182 ? 7.627 -1.480 -16.217 1.00 88.19 182 VAL A O 1
ATOM 1436 N N . GLY A 1 183 ? 8.010 0.315 -14.914 1.00 86.94 183 GLY A N 1
ATOM 1437 C CA . GLY A 1 183 ? 9.379 -0.016 -14.526 1.00 86.94 183 GLY A CA 1
ATOM 1438 C C . GLY A 1 183 ? 9.441 -0.523 -13.087 1.00 86.94 183 GLY A C 1
ATOM 1439 O O . GLY A 1 183 ? 8.758 0.008 -12.210 1.00 86.94 183 GLY A O 1
ATOM 1440 N N . VAL A 1 184 ? 10.270 -1.537 -12.826 1.00 89.62 184 VAL A N 1
ATOM 1441 C CA . VAL A 1 184 ? 10.479 -2.066 -11.472 1.00 89.62 184 VAL A CA 1
ATOM 1442 C C . VAL A 1 184 ? 11.962 -2.222 -11.179 1.00 89.62 184 VAL A C 1
ATOM 1444 O O . VAL A 1 184 ? 12.678 -2.904 -11.908 1.00 89.62 184 VAL A O 1
ATOM 1447 N N . VAL A 1 185 ? 12.392 -1.633 -10.069 1.00 87.25 185 VAL A N 1
ATOM 1448 C CA . VAL A 1 185 ? 13.727 -1.788 -9.491 1.00 87.25 185 VAL A CA 1
ATOM 1449 C C . VAL A 1 185 ? 13.556 -2.364 -8.093 1.00 87.25 185 VAL A C 1
ATOM 1451 O O . VAL A 1 185 ? 12.706 -1.904 -7.335 1.00 87.25 185 VAL A O 1
ATOM 1454 N N . MET A 1 186 ? 14.344 -3.380 -7.752 1.00 87.06 186 MET A N 1
ATOM 1455 C CA . MET A 1 186 ? 14.369 -3.960 -6.410 1.00 87.06 186 MET A CA 1
ATOM 1456 C C . MET A 1 186 ? 15.812 -4.114 -5.943 1.00 87.06 186 MET A C 1
ATOM 1458 O O . MET A 1 186 ? 16.678 -4.426 -6.763 1.00 87.06 186 MET A O 1
ATOM 1462 N N . GLY A 1 187 ? 16.086 -3.933 -4.651 1.00 83.06 187 GLY A N 1
ATOM 1463 C CA . GLY A 1 187 ? 17.432 -4.182 -4.120 1.00 83.06 187 GLY A CA 1
ATOM 1464 C C . GLY A 1 187 ? 18.475 -3.103 -4.403 1.00 83.06 187 GLY A C 1
ATOM 1465 O O . GLY A 1 187 ? 19.670 -3.383 -4.290 1.00 83.06 187 GLY A O 1
ATOM 1466 N N . ALA A 1 188 ? 18.083 -1.883 -4.785 1.00 79.31 188 ALA A N 1
ATOM 1467 C CA . ALA A 1 188 ? 19.059 -0.833 -5.071 1.00 79.31 188 ALA A CA 1
ATOM 1468 C C . ALA A 1 188 ? 19.788 -0.386 -3.789 1.00 79.31 188 ALA A C 1
ATOM 1470 O O . ALA A 1 188 ? 19.187 -0.271 -2.721 1.00 79.31 188 ALA A O 1
ATOM 1471 N N . LYS A 1 189 ? 21.098 -0.119 -3.892 1.00 71.69 189 LYS A N 1
ATOM 1472 C CA . LYS A 1 189 ? 21.942 0.284 -2.747 1.00 71.69 189 LYS A CA 1
ATOM 1473 C C . LYS A 1 189 ? 21.772 1.753 -2.346 1.00 71.69 189 LYS A C 1
ATOM 1475 O O . LYS A 1 189 ? 22.026 2.100 -1.199 1.00 71.69 189 LYS A O 1
ATOM 1480 N N . PHE A 1 190 ? 21.335 2.605 -3.273 1.00 64.12 190 PHE A N 1
ATOM 1481 C CA . PHE A 1 190 ? 21.162 4.040 -3.052 1.00 64.12 190 PHE A CA 1
ATOM 1482 C C . PHE A 1 190 ? 19.808 4.509 -3.581 1.00 64.12 190 PHE A C 1
ATOM 1484 O O . PHE A 1 190 ? 19.384 4.093 -4.659 1.00 64.12 190 PHE A O 1
ATOM 1491 N N . PHE A 1 191 ? 19.163 5.404 -2.828 1.00 55.81 191 PHE A N 1
ATOM 1492 C CA . PHE A 1 191 ? 17.831 5.932 -3.133 1.00 55.81 191 PHE A CA 1
ATOM 1493 C C . PHE A 1 191 ? 17.771 6.690 -4.468 1.00 55.81 191 PHE A C 1
ATOM 1495 O O . PHE A 1 191 ? 16.774 6.579 -5.169 1.00 55.81 191 PHE A O 1
ATOM 1502 N N . ASP A 1 192 ? 18.827 7.438 -4.816 1.00 53.62 192 ASP A N 1
ATOM 1503 C CA . ASP A 1 192 ? 18.820 8.381 -5.951 1.00 53.62 192 ASP A CA 1
ATOM 1504 C C . ASP A 1 192 ? 19.355 7.773 -7.264 1.00 53.62 192 ASP A C 1
ATOM 1506 O O . ASP A 1 192 ? 18.807 8.016 -8.338 1.00 53.62 192 ASP A O 1
ATOM 1510 N N . LEU A 1 193 ? 20.384 6.917 -7.195 1.00 46.25 193 LEU A N 1
ATOM 1511 C CA . LEU A 1 193 ? 21.010 6.328 -8.391 1.00 46.25 193 LEU A CA 1
ATOM 1512 C C . LEU A 1 193 ? 20.164 5.228 -9.055 1.00 46.25 193 LEU A C 1
ATOM 1514 O O . LEU A 1 193 ? 20.336 4.952 -10.237 1.00 46.25 193 LEU A O 1
ATOM 1518 N N . GLY A 1 194 ? 19.247 4.593 -8.319 1.00 49.41 194 GLY A N 1
ATOM 1519 C CA . GLY A 1 194 ? 18.433 3.494 -8.844 1.00 49.41 194 GLY A CA 1
ATOM 1520 C C . GLY A 1 194 ? 17.127 3.923 -9.513 1.00 49.41 194 GLY A C 1
ATOM 1521 O O . GLY A 1 194 ? 16.593 3.165 -10.310 1.00 49.41 194 GLY A O 1
ATOM 1522 N N . SER A 1 195 ? 16.578 5.101 -9.197 1.00 56.81 195 SER A N 1
ATOM 1523 C CA . SER A 1 195 ? 15.220 5.468 -9.627 1.00 56.81 195 SER A CA 1
ATOM 1524 C C . SER A 1 195 ? 15.164 6.319 -10.888 1.00 56.81 195 SER A C 1
ATOM 1526 O O . SER A 1 195 ? 14.283 6.094 -11.705 1.00 56.81 195 SER A O 1
ATOM 1528 N N . ALA A 1 196 ? 16.062 7.292 -11.057 1.00 56.03 196 ALA A N 1
ATOM 1529 C CA . ALA A 1 196 ? 16.055 8.169 -12.230 1.00 56.03 196 ALA A CA 1
ATOM 1530 C C . ALA A 1 196 ? 16.945 7.636 -13.369 1.00 56.03 196 ALA A C 1
ATOM 1532 O O . ALA A 1 196 ? 16.422 7.502 -14.470 1.00 56.03 196 ALA A O 1
ATOM 1533 N N . PRO A 1 197 ? 18.210 7.225 -13.134 1.00 55.34 197 PRO A N 1
ATOM 1534 C CA . PRO A 1 197 ? 19.056 6.619 -14.170 1.00 55.34 197 PRO A CA 1
ATOM 1535 C C . PRO A 1 197 ? 18.492 5.306 -14.722 1.00 55.34 197 PRO A C 1
ATOM 1537 O O . PRO A 1 197 ? 18.420 5.124 -15.933 1.00 55.34 197 PRO A O 1
ATOM 1540 N N . ALA A 1 198 ? 18.028 4.399 -13.850 1.00 54.91 198 ALA A N 1
ATOM 1541 C CA . ALA A 1 198 ? 17.425 3.150 -14.314 1.00 54.91 198 ALA A CA 1
ATOM 1542 C C . ALA A 1 198 ? 16.116 3.410 -15.067 1.00 54.91 198 ALA A C 1
ATOM 1544 O O . ALA A 1 198 ? 15.837 2.739 -16.052 1.00 54.91 198 ALA A O 1
ATOM 1545 N N . PHE A 1 199 ? 15.321 4.397 -14.642 1.00 60.78 199 PHE A N 1
ATOM 1546 C CA . PHE A 1 199 ? 14.111 4.752 -15.375 1.00 60.78 199 PHE A CA 1
ATOM 1547 C C . PHE A 1 199 ? 14.422 5.407 -16.723 1.00 60.78 199 PHE A C 1
ATOM 1549 O O . PHE A 1 199 ? 13.816 5.017 -17.713 1.00 60.78 199 PHE A O 1
ATOM 1556 N N . ALA A 1 200 ? 15.408 6.303 -16.791 1.00 58.09 200 ALA A N 1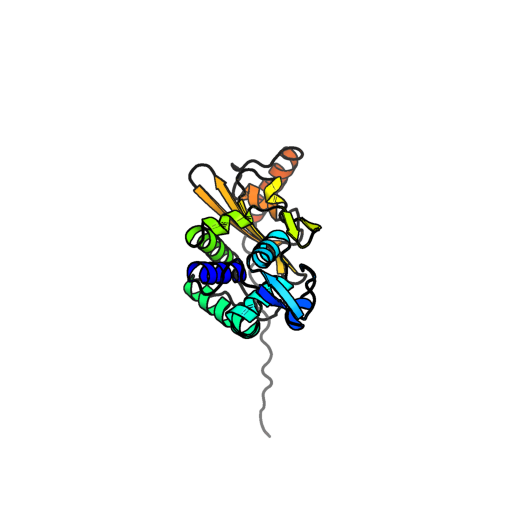
ATOM 1557 C CA . ALA A 1 200 ? 15.898 6.880 -18.041 1.00 58.09 200 ALA A CA 1
ATOM 1558 C C . ALA A 1 200 ? 16.427 5.807 -19.003 1.00 58.09 200 ALA A C 1
ATOM 1560 O O . ALA A 1 200 ? 16.145 5.858 -20.193 1.00 58.09 200 ALA A O 1
ATOM 1561 N N . ALA A 1 201 ? 17.092 4.767 -18.493 1.00 57.66 201 ALA A N 1
ATOM 1562 C CA . ALA A 1 201 ? 17.519 3.625 -19.300 1.00 57.66 201 ALA A CA 1
ATOM 1563 C C . ALA A 1 201 ? 16.353 2.804 -19.887 1.00 57.66 201 ALA A C 1
ATOM 1565 O O . ALA A 1 201 ? 16.499 2.190 -20.945 1.00 57.66 201 ALA A O 1
ATOM 1566 N N . PHE A 1 202 ? 15.208 2.754 -19.197 1.00 57.00 202 PHE A N 1
ATOM 1567 C CA . PHE A 1 202 ? 14.003 2.053 -19.658 1.00 57.00 202 PHE A CA 1
ATOM 1568 C C . PHE A 1 202 ? 13.076 2.937 -20.509 1.00 57.00 202 PHE A C 1
ATOM 1570 O O . PHE A 1 202 ? 12.354 2.410 -21.356 1.00 57.00 202 PHE A O 1
ATOM 1577 N N . CYS A 1 203 ? 13.096 4.252 -20.288 1.00 57.81 203 CYS A N 1
ATOM 1578 C CA . CYS A 1 203 ? 12.234 5.253 -20.916 1.00 57.81 203 CYS A CA 1
ATOM 1579 C C . CYS A 1 203 ? 13.037 6.524 -21.271 1.00 57.81 203 CYS A C 1
ATOM 1581 O O . CYS A 1 203 ? 12.780 7.576 -20.677 1.00 57.81 203 CYS A O 1
ATOM 1583 N N . PRO A 1 204 ? 13.989 6.454 -22.221 1.00 56.84 204 PRO A N 1
ATOM 1584 C CA . PRO A 1 204 ? 14.835 7.599 -22.577 1.00 56.84 204 PRO A CA 1
ATOM 1585 C C . PRO A 1 204 ? 14.027 8.762 -23.171 1.00 56.84 204 PRO A C 1
ATOM 1587 O O . PRO A 1 204 ? 14.368 9.921 -22.956 1.00 56.84 204 PRO A O 1
ATOM 1590 N N . ASP A 1 205 ? 12.911 8.456 -23.839 1.00 57.22 205 ASP A N 1
ATOM 1591 C CA . ASP A 1 205 ? 12.032 9.446 -24.479 1.00 57.22 205 ASP A CA 1
ATOM 1592 C C . ASP A 1 205 ? 11.143 10.205 -23.483 1.00 57.22 205 ASP A C 1
ATOM 1594 O O . ASP A 1 205 ? 10.591 11.262 -23.795 1.00 57.22 205 ASP A O 1
ATOM 1598 N N . ALA A 1 206 ? 10.974 9.679 -22.267 1.00 55.22 206 ALA A N 1
ATOM 1599 C CA . ALA A 1 206 ? 10.334 10.438 -21.209 1.00 55.22 206 ALA A CA 1
ATOM 1600 C C . ALA A 1 206 ? 11.384 11.427 -20.658 1.00 55.22 206 ALA A C 1
ATOM 1602 O O . ALA A 1 206 ? 12.484 11.043 -20.267 1.00 55.22 206 ALA A O 1
ATOM 1603 N N . GLY A 1 207 ? 11.088 12.727 -20.699 1.00 53.03 207 GLY A N 1
ATOM 1604 C CA . GLY A 1 207 ? 12.076 13.764 -20.388 1.00 53.03 207 GLY A CA 1
ATOM 1605 C C . GLY A 1 207 ? 12.347 13.917 -18.887 1.00 53.03 207 GLY A C 1
ATOM 1606 O O . GLY A 1 207 ? 11.421 14.137 -18.103 1.00 53.03 207 GLY A O 1
ATOM 1607 N N . TYR A 1 208 ? 13.618 13.874 -18.480 1.00 51.75 208 TYR A N 1
ATOM 1608 C CA . TYR A 1 208 ? 14.062 14.318 -17.152 1.00 51.75 208 TYR A CA 1
ATOM 1609 C C . TYR A 1 208 ? 14.071 15.856 -17.094 1.00 51.75 208 TYR A C 1
ATOM 1611 O O . TYR A 1 208 ? 14.675 16.509 -17.945 1.00 51.75 208 TYR A O 1
ATOM 1619 N N . GLY A 1 209 ? 13.410 16.459 -16.103 1.00 48.38 209 GLY A N 1
ATOM 1620 C CA . GLY A 1 209 ? 13.379 17.916 -15.930 1.00 48.38 209 GLY A CA 1
ATOM 1621 C C . GLY A 1 209 ? 14.764 18.489 -15.585 1.00 48.38 209 GLY A C 1
ATOM 1622 O O . GLY A 1 209 ? 15.407 18.039 -14.638 1.00 48.38 209 GLY A O 1
ATOM 1623 N N . SER A 1 210 ? 15.220 19.485 -16.354 1.00 45.00 210 SER A N 1
ATOM 1624 C CA . SER A 1 210 ? 16.541 20.143 -16.291 1.00 45.00 210 SER A CA 1
ATOM 1625 C C . SER A 1 210 ? 16.895 20.675 -14.890 1.00 45.00 210 SER A C 1
ATOM 1627 O O . SER A 1 210 ? 16.140 21.461 -14.324 1.00 45.00 210 SER A O 1
ATOM 1629 N N . ALA A 1 211 ? 18.017 20.265 -14.287 1.00 39.41 211 ALA A N 1
ATOM 1630 C CA . ALA A 1 211 ? 19.260 21.057 -14.327 1.00 39.41 211 ALA A CA 1
ATOM 1631 C C . ALA A 1 211 ? 20.569 20.222 -14.355 1.00 39.41 211 ALA A C 1
ATOM 1633 O O . ALA A 1 211 ? 21.644 20.798 -14.438 1.00 39.41 211 ALA A O 1
ATOM 1634 N N . ASN A 1 212 ? 20.491 18.882 -14.331 1.00 40.00 212 ASN A N 1
ATOM 1635 C CA . ASN A 1 212 ? 21.658 17.969 -14.318 1.00 40.00 212 ASN A CA 1
ATOM 1636 C C . ASN A 1 212 ? 21.624 16.916 -15.454 1.00 40.00 212 ASN A C 1
ATOM 1638 O O . ASN A 1 212 ? 22.232 15.849 -15.345 1.00 40.00 212 ASN A O 1
ATOM 1642 N N . ALA A 1 213 ? 20.865 17.178 -16.523 1.00 43.75 213 ALA A N 1
ATOM 1643 C CA . ALA A 1 213 ? 20.492 16.176 -17.525 1.00 43.75 213 ALA A CA 1
ATOM 1644 C C . ALA A 1 213 ? 21.678 15.599 -18.324 1.00 43.75 213 ALA A C 1
ATOM 1646 O O . ALA A 1 213 ? 21.706 14.399 -18.551 1.00 43.75 213 ALA A O 1
ATOM 1647 N N . SER A 1 214 ? 22.682 16.393 -18.704 1.00 38.00 214 SER A N 1
ATOM 1648 C CA . SER A 1 214 ? 23.769 15.899 -19.569 1.00 38.00 214 SER A CA 1
ATOM 1649 C C . SER A 1 214 ? 24.706 14.913 -18.863 1.00 38.00 214 SER A C 1
ATOM 1651 O O . SER A 1 214 ? 24.962 13.831 -19.378 1.00 38.00 214 SER A O 1
ATOM 1653 N N . ALA A 1 215 ? 25.143 15.224 -17.640 1.00 43.53 215 ALA A N 1
ATOM 1654 C CA . ALA A 1 215 ? 26.081 14.375 -16.897 1.00 43.53 215 ALA A CA 1
ATOM 1655 C C . ALA A 1 215 ? 25.448 13.067 -16.379 1.00 43.53 215 ALA A C 1
ATOM 1657 O O . ALA A 1 215 ? 26.137 12.072 -16.159 1.00 43.53 215 ALA A O 1
ATOM 1658 N N . SER A 1 216 ? 24.128 13.064 -16.166 1.00 45.88 216 SER A N 1
ATOM 1659 C CA . SER A 1 216 ? 23.405 11.921 -15.591 1.00 45.88 216 SER A CA 1
ATOM 1660 C C . SER A 1 216 ? 23.042 10.873 -16.645 1.00 45.88 216 SER A C 1
ATOM 1662 O O . SER A 1 216 ? 23.051 9.680 -16.343 1.00 45.88 216 SER A O 1
ATOM 1664 N N . THR A 1 217 ? 22.731 11.307 -17.870 1.00 42.88 217 THR A N 1
ATOM 1665 C CA . THR A 1 217 ? 22.353 10.416 -18.975 1.00 42.88 217 THR A CA 1
ATOM 1666 C C . THR A 1 217 ? 23.565 9.652 -19.510 1.00 42.88 217 THR A C 1
ATOM 1668 O O . THR A 1 217 ? 23.484 8.435 -19.642 1.00 42.88 217 THR A O 1
ATOM 1671 N N . GLU A 1 218 ? 24.722 10.305 -19.670 1.00 43.88 218 GLU A N 1
ATOM 1672 C CA . GLU A 1 218 ? 25.976 9.629 -20.057 1.00 43.88 218 GLU A CA 1
ATOM 1673 C C . GLU A 1 218 ? 26.427 8.599 -19.003 1.00 43.88 218 GLU A C 1
ATOM 1675 O O . GLU A 1 218 ? 26.836 7.480 -19.327 1.00 43.88 218 GLU A O 1
ATOM 1680 N N . ALA A 1 219 ? 26.282 8.934 -17.715 1.00 46.03 219 ALA A N 1
ATOM 1681 C CA . ALA A 1 219 ? 26.562 8.006 -16.625 1.00 46.03 219 ALA A CA 1
ATOM 1682 C C . ALA A 1 219 ? 25.603 6.801 -16.639 1.00 46.03 219 ALA A C 1
ATOM 1684 O O . ALA A 1 219 ? 26.057 5.665 -16.497 1.00 46.03 219 ALA A O 1
ATOM 1685 N N . ALA A 1 220 ? 24.301 7.023 -16.858 1.00 44.66 220 ALA A N 1
ATOM 1686 C CA . ALA A 1 220 ? 23.291 5.965 -16.926 1.00 44.66 220 ALA A CA 1
ATOM 1687 C C . ALA A 1 220 ? 23.503 5.028 -18.128 1.00 44.66 220 ALA A C 1
ATOM 1689 O O . ALA A 1 220 ? 23.446 3.806 -17.976 1.00 44.66 220 ALA A O 1
ATOM 1690 N N . GLU A 1 221 ? 23.792 5.584 -19.305 1.00 44.12 221 GLU A N 1
ATOM 1691 C CA . GLU A 1 221 ? 24.053 4.823 -20.529 1.00 44.12 221 GLU A CA 1
ATOM 1692 C C . GLU A 1 221 ? 25.310 3.957 -20.392 1.00 44.12 221 GLU A C 1
ATOM 1694 O O . GLU A 1 221 ? 25.253 2.755 -20.673 1.00 44.12 221 GLU A O 1
ATOM 1699 N N . SER A 1 222 ? 26.403 4.504 -19.844 1.00 44.47 222 SER A N 1
ATOM 1700 C CA . SER A 1 222 ? 27.632 3.731 -19.600 1.00 44.47 222 SER A CA 1
ATOM 1701 C C . SER A 1 222 ? 27.415 2.571 -18.616 1.00 44.47 222 SER A C 1
ATOM 1703 O O . SER A 1 222 ? 27.935 1.468 -18.813 1.00 44.47 222 SER A O 1
ATOM 1705 N N . GLN A 1 223 ? 26.582 2.771 -17.589 1.00 46.72 223 GLN A N 1
ATOM 1706 C CA . GLN A 1 223 ? 26.291 1.761 -16.573 1.00 46.72 223 GLN A CA 1
ATOM 1707 C C . GLN A 1 223 ? 25.403 0.636 -17.124 1.00 46.72 223 GLN A C 1
ATOM 1709 O O . GLN A 1 223 ? 25.610 -0.538 -16.818 1.00 46.72 223 GLN A O 1
ATOM 1714 N N . VAL A 1 224 ? 24.450 0.964 -18.000 1.00 45.19 224 VAL A N 1
ATOM 1715 C CA . VAL A 1 224 ? 23.609 -0.018 -18.704 1.00 45.19 224 VAL A CA 1
ATOM 1716 C C . VAL A 1 224 ? 24.431 -0.830 -19.703 1.00 45.19 224 VAL A C 1
ATOM 1718 O O . VAL A 1 224 ? 24.217 -2.035 -19.846 1.00 45.19 224 VAL A O 1
ATOM 1721 N N . GLN A 1 225 ? 25.395 -0.202 -20.372 1.00 42.47 225 GLN A N 1
ATOM 1722 C CA . GLN A 1 225 ? 26.287 -0.871 -21.316 1.00 42.47 225 GLN A CA 1
ATOM 1723 C C . GLN A 1 225 ? 27.273 -1.809 -20.598 1.00 42.47 225 GLN A C 1
ATOM 1725 O O . GLN A 1 225 ? 27.483 -2.935 -21.050 1.00 42.47 225 GLN A O 1
ATOM 1730 N N . SER A 1 226 ? 27.765 -1.407 -19.420 1.00 42.34 226 SER A N 1
ATOM 1731 C CA . SER A 1 226 ? 28.515 -2.261 -18.487 1.00 42.34 226 SER A CA 1
ATOM 1732 C C . SER A 1 226 ? 27.704 -3.493 -18.058 1.00 42.34 226 SER A C 1
ATOM 1734 O O . SER A 1 226 ? 28.192 -4.617 -18.171 1.00 42.34 226 SER A O 1
ATOM 1736 N N . LEU A 1 227 ? 26.436 -3.316 -17.670 1.00 43.56 227 LEU A N 1
ATOM 1737 C CA . LEU A 1 227 ? 25.559 -4.418 -17.250 1.00 43.56 227 LEU A CA 1
ATOM 1738 C C . LEU A 1 227 ? 25.173 -5.372 -18.395 1.00 43.56 227 LEU A C 1
ATOM 1740 O O . LEU A 1 227 ? 24.861 -6.536 -18.149 1.00 43.56 227 LEU A O 1
ATOM 1744 N N . ARG A 1 228 ? 25.196 -4.906 -19.651 1.00 42.16 228 ARG A N 1
ATOM 1745 C CA . ARG A 1 228 ? 24.985 -5.749 -20.843 1.00 42.16 228 ARG A CA 1
ATOM 1746 C C . ARG A 1 228 ? 26.244 -6.525 -21.259 1.00 42.16 228 ARG A C 1
ATOM 1748 O O . ARG A 1 228 ? 26.115 -7.541 -21.938 1.00 42.16 228 ARG A O 1
ATOM 1755 N N . GLY A 1 229 ? 27.434 -6.061 -20.867 1.00 36.19 229 GLY A N 1
ATOM 1756 C CA . GLY A 1 229 ? 28.727 -6.666 -21.210 1.00 36.19 229 GLY A CA 1
ATOM 1757 C C . GLY A 1 229 ? 29.209 -7.763 -20.254 1.00 36.19 229 GLY A C 1
ATOM 1758 O O . GLY A 1 229 ? 30.069 -8.566 -20.625 1.00 36.19 229 GLY A O 1
ATOM 1759 N N . GLU A 1 230 ? 28.658 -7.848 -19.041 1.00 38.75 230 GLU A N 1
ATOM 1760 C CA . GLU A 1 230 ? 29.055 -8.871 -18.071 1.00 38.75 230 GLU A CA 1
ATOM 1761 C C . GLU A 1 230 ? 28.467 -10.246 -18.431 1.00 38.75 230 GLU A C 1
ATOM 1763 O O . GLU A 1 230 ? 27.292 -10.555 -18.211 1.00 38.75 230 GLU A O 1
ATOM 1768 N N . ARG A 1 231 ? 29.317 -11.119 -18.989 1.00 37.84 231 ARG A N 1
ATOM 1769 C CA . ARG A 1 231 ? 29.024 -12.553 -19.115 1.00 37.84 231 ARG A CA 1
ATOM 1770 C C . ARG A 1 231 ? 28.688 -13.114 -17.735 1.00 37.84 231 ARG A C 1
ATOM 1772 O O . ARG A 1 231 ? 29.410 -12.870 -16.772 1.00 37.84 231 ARG A O 1
ATOM 1779 N N . ARG A 1 232 ? 27.617 -13.916 -17.677 1.00 37.09 232 ARG A N 1
ATOM 1780 C CA . ARG A 1 232 ? 27.174 -14.675 -16.497 1.00 37.09 232 ARG A CA 1
ATOM 1781 C C . ARG A 1 232 ? 28.368 -15.220 -15.710 1.00 37.09 232 ARG A C 1
ATOM 1783 O O . ARG A 1 232 ? 29.056 -16.124 -16.180 1.00 37.09 232 ARG A O 1
ATOM 1790 N N . VAL A 1 233 ? 28.556 -14.715 -14.494 1.00 35.88 233 VAL A N 1
ATOM 1791 C CA . VAL A 1 233 ? 29.441 -15.337 -13.508 1.00 35.88 233 VAL A CA 1
ATOM 1792 C C . VAL A 1 233 ? 28.868 -16.726 -13.194 1.00 35.88 233 VAL A C 1
ATOM 1794 O O . VAL A 1 233 ? 27.697 -16.819 -12.807 1.00 35.88 233 VAL A O 1
ATOM 1797 N N . PRO A 1 234 ? 29.621 -17.824 -13.385 1.00 31.20 234 PRO A N 1
ATOM 1798 C CA . PRO A 1 234 ? 29.123 -19.148 -13.060 1.00 31.20 234 PRO A CA 1
ATOM 1799 C C . PRO A 1 234 ? 28.909 -19.254 -11.548 1.00 31.20 234 PRO A C 1
ATOM 1801 O O . PRO A 1 234 ? 29.789 -18.949 -10.742 1.00 31.20 234 PRO A O 1
ATOM 1804 N N . ILE A 1 235 ? 27.712 -19.694 -11.167 1.00 36.53 235 ILE A N 1
ATOM 1805 C CA . ILE A 1 235 ? 27.345 -19.979 -9.781 1.00 36.53 235 ILE A CA 1
ATOM 1806 C C . ILE A 1 235 ? 28.247 -21.117 -9.290 1.00 36.53 235 ILE A C 1
ATOM 1808 O O . ILE A 1 235 ? 28.139 -22.250 -9.759 1.00 36.53 235 ILE A O 1
ATOM 1812 N N . ARG A 1 236 ? 29.144 -20.823 -8.341 1.00 31.80 236 ARG A N 1
ATOM 1813 C CA . ARG A 1 236 ? 29.929 -21.845 -7.635 1.00 31.80 236 ARG A CA 1
ATOM 1814 C C . ARG A 1 236 ? 28.962 -22.739 -6.840 1.00 31.80 236 ARG A C 1
ATOM 1816 O O . ARG A 1 236 ? 28.198 -22.202 -6.035 1.00 31.80 236 ARG A O 1
ATOM 1823 N N . PRO A 1 237 ? 28.967 -24.071 -7.017 1.00 31.83 237 PRO A N 1
ATOM 1824 C CA . PRO A 1 237 ? 28.125 -24.945 -6.210 1.00 31.83 237 PRO A CA 1
ATOM 1825 C C . PRO A 1 237 ? 28.588 -24.917 -4.748 1.00 31.83 237 PRO A C 1
ATOM 1827 O O . PRO A 1 237 ? 29.783 -24.995 -4.460 1.00 31.83 237 PRO A O 1
ATOM 1830 N N . GLN A 1 238 ? 27.633 -24.794 -3.822 1.00 36.59 238 GLN A N 1
ATOM 1831 C CA . GLN A 1 238 ? 27.900 -24.885 -2.386 1.00 36.59 238 GLN A CA 1
ATOM 1832 C C . GLN A 1 238 ? 28.419 -26.287 -2.010 1.00 36.59 238 GLN A C 1
ATOM 1834 O O . GLN A 1 238 ? 27.957 -27.282 -2.580 1.00 36.59 238 GLN A O 1
ATOM 1839 N N . PRO A 1 239 ? 29.346 -26.401 -1.041 1.00 33.78 239 PRO A N 1
ATOM 1840 C CA . PRO A 1 239 ? 29.839 -27.694 -0.586 1.00 33.78 239 PRO A CA 1
ATOM 1841 C C . PRO A 1 239 ? 28.723 -28.483 0.114 1.00 33.78 239 PRO A C 1
ATOM 1843 O O . PRO A 1 239 ? 28.029 -27.973 0.993 1.00 33.78 239 PRO A O 1
ATOM 1846 N N . ARG A 1 240 ? 28.557 -29.751 -0.284 1.00 35.16 240 ARG A N 1
ATOM 1847 C CA . ARG A 1 240 ? 27.621 -30.697 0.339 1.00 35.16 240 ARG A CA 1
ATOM 1848 C C . ARG A 1 240 ? 27.992 -30.902 1.810 1.00 35.16 240 ARG A C 1
ATOM 1850 O O . ARG A 1 240 ? 29.132 -31.246 2.120 1.00 35.16 240 ARG A O 1
ATOM 1857 N N . SER A 1 241 ? 27.019 -30.739 2.702 1.00 39.94 241 SER A N 1
ATOM 1858 C CA . SER A 1 241 ? 27.141 -31.113 4.109 1.00 39.94 241 SER A CA 1
ATOM 1859 C C . SER A 1 241 ? 27.456 -32.608 4.235 1.00 39.94 241 SER A C 1
ATOM 1861 O O . SER A 1 241 ? 26.829 -33.460 3.600 1.00 39.94 241 SER A O 1
ATOM 1863 N N . ARG A 1 242 ? 28.472 -32.933 5.044 1.00 37.59 242 ARG A N 1
ATOM 1864 C CA . ARG A 1 242 ? 28.828 -34.312 5.392 1.00 37.59 242 ARG A CA 1
ATOM 1865 C C . ARG A 1 242 ? 27.653 -34.959 6.130 1.00 37.59 242 ARG A C 1
ATOM 1867 O O . ARG A 1 242 ? 27.199 -34.443 7.147 1.00 37.59 242 ARG A O 1
ATOM 1874 N N . ARG A 1 243 ? 27.184 -36.102 5.619 1.00 36.88 243 ARG A N 1
ATOM 1875 C CA . ARG A 1 243 ? 26.302 -37.019 6.349 1.00 36.88 243 ARG A CA 1
ATOM 1876 C C . ARG A 1 243 ? 27.051 -37.525 7.582 1.00 36.88 243 ARG A C 1
ATOM 1878 O O . ARG A 1 243 ? 28.097 -38.151 7.443 1.00 36.88 243 ARG A O 1
ATOM 1885 N N . ILE A 1 244 ? 26.502 -37.261 8.762 1.00 40.00 244 ILE A N 1
ATOM 1886 C CA . ILE A 1 244 ? 26.860 -37.963 9.994 1.00 40.00 244 ILE A CA 1
ATOM 1887 C C . ILE A 1 244 ? 26.254 -39.363 9.867 1.00 40.00 244 ILE A C 1
ATOM 1889 O O . ILE A 1 244 ? 25.034 -39.513 9.795 1.00 40.00 244 ILE A O 1
ATOM 1893 N N . GLY A 1 245 ? 27.113 -40.372 9.735 1.00 34.94 245 GLY A N 1
ATOM 1894 C CA . GLY A 1 245 ? 26.718 -41.773 9.763 1.00 34.94 245 GLY A CA 1
ATOM 1895 C C . GLY A 1 245 ? 26.420 -42.194 11.196 1.00 34.94 245 GLY A C 1
ATOM 1896 O O . GLY A 1 245 ? 27.288 -42.110 12.056 1.00 34.94 245 GLY A O 1
ATOM 1897 N N . ILE A 1 246 ? 25.192 -42.646 11.434 1.00 42.44 246 ILE A N 1
ATOM 1898 C CA . ILE A 1 246 ? 24.837 -43.463 12.593 1.00 42.44 246 ILE A CA 1
ATOM 1899 C C . ILE A 1 246 ? 25.022 -44.912 12.139 1.00 42.44 246 ILE A C 1
ATOM 1901 O O . ILE A 1 246 ? 24.312 -45.374 11.246 1.00 42.44 246 ILE A O 1
ATOM 1905 N N . GLY A 1 247 ? 26.001 -45.601 12.718 1.00 33.66 247 GLY A N 1
ATOM 1906 C CA . GLY A 1 247 ? 26.289 -47.013 12.485 1.00 33.66 247 GLY A CA 1
ATOM 1907 C C . GLY A 1 247 ? 26.658 -47.672 13.808 1.00 33.66 247 GLY A C 1
ATOM 1908 O O . GLY A 1 247 ? 27.608 -47.253 14.456 1.00 33.66 247 GLY A O 1
ATOM 1909 N N . ARG A 1 248 ? 25.839 -48.648 14.203 1.00 38.34 248 ARG A N 1
ATOM 1910 C CA . ARG A 1 248 ? 25.916 -49.465 15.421 1.00 38.34 248 ARG A CA 1
ATOM 1911 C C . ARG A 1 248 ? 27.244 -50.228 15.529 1.00 38.34 248 ARG A C 1
ATOM 1913 O O . ARG A 1 248 ? 27.624 -50.851 14.542 1.00 38.34 248 ARG A O 1
ATOM 1920 N N . GLN A 1 249 ? 27.821 -50.271 16.730 1.00 36.56 249 GLN A N 1
ATOM 1921 C CA . GLN A 1 249 ? 28.110 -51.475 17.528 1.00 36.56 249 GLN A CA 1
ATOM 1922 C C . GLN A 1 249 ? 28.126 -51.071 19.003 1.00 36.56 249 GLN A C 1
ATOM 1924 O O . GLN A 1 249 ? 28.576 -49.936 19.278 1.00 36.56 249 GLN A O 1
#

Secondary structure (DSSP, 8-state):
-HHHHHHHHHHHTTSS-TTPEEE--HHHHT--SS---PPTT-EEEHHHHHHHHHHS--HHHHHHHHHHHHSSHHHHHHHHHHHHHHTT-TT-B--SSS----TT-B--HHHHHHHHHHHHHH-HHHHGGGG--EEEETTEEEE-S-THHHHBTTEEEEEEEEETTTEEEEEEEEEETTEEEEEEEEEESSTTTTTSHHHHHH-TTSPBPSSSHHHHHHHHHHHHHHHHH------PPPPPPPP------

InterPro domains:
  IPR001967 Peptidase S11, D-alanyl-D-alanine carboxypeptidase A, N-terminal [PF00768] (1-189)
  IPR012338 Beta-lactamase/transpeptidase-like [G3DSA:3.40.710.10] (1-194)
  IPR012338 Beta-lactamase/transpeptidase-like [SSF56601] (1-194)
  IPR018044 Peptidase S11, D-alanyl-D-alanine carboxypeptidase A [PR00725] (49-66)
  IPR018044 Peptidase S11, D-alanyl-D-alanine carboxypeptidase A [PR00725] (76-89)